Protein AF-A0A6A1V479-F1 (afdb_monomer_lite)

Structure (mmCIF, N/CA/C/O backbone):
data_AF-A0A6A1V479-F1
#
_entry.id   AF-A0A6A1V479-F1
#
loop_
_atom_site.group_PDB
_atom_site.id
_atom_site.type_symbol
_atom_site.label_atom_id
_atom_site.label_alt_id
_atom_site.label_comp_id
_atom_site.label_asym_id
_atom_site.label_entity_id
_atom_site.label_seq_id
_atom_site.pdbx_PDB_ins_code
_atom_site.Cartn_x
_atom_site.Cartn_y
_atom_site.Cartn_z
_atom_site.occupancy
_atom_site.B_iso_or_equiv
_atom_site.auth_seq_id
_atom_site.auth_comp_id
_atom_site.auth_asym_id
_atom_site.auth_atom_id
_atom_site.pdbx_PDB_model_num
ATOM 1 N N . MET A 1 1 ? -12.074 7.831 13.195 1.00 30.98 1 MET A N 1
ATOM 2 C CA . MET A 1 1 ? -11.587 6.905 12.152 1.00 30.98 1 MET A CA 1
ATOM 3 C C . MET A 1 1 ? -10.083 7.062 12.069 1.00 30.98 1 MET A C 1
ATOM 5 O O . MET A 1 1 ? -9.610 8.115 11.659 1.00 30.98 1 MET A O 1
ATOM 9 N N . SER A 1 2 ? -9.343 6.081 12.573 1.00 28.22 2 SER A N 1
ATOM 10 C CA . SER A 1 2 ? -7.882 6.098 12.593 1.00 28.22 2 SER A CA 1
ATOM 11 C C . SER A 1 2 ? -7.382 5.924 11.162 1.00 28.22 2 SER A C 1
ATOM 13 O O . SER A 1 2 ? -7.663 4.905 10.538 1.00 28.22 2 SER A O 1
ATOM 15 N N . ARG A 1 3 ? -6.692 6.930 10.610 1.00 29.61 3 ARG A N 1
ATOM 16 C CA . ARG A 1 3 ? -5.906 6.735 9.387 1.00 29.61 3 ARG A CA 1
ATOM 17 C C . ARG A 1 3 ? -4.896 5.635 9.698 1.00 29.61 3 ARG A C 1
ATOM 19 O O . ARG A 1 3 ? -4.078 5.823 10.594 1.00 29.61 3 ARG A O 1
ATOM 26 N N . SER A 1 4 ? -4.963 4.514 8.988 1.00 32.19 4 SER A N 1
ATOM 27 C CA . SER A 1 4 ? -3.891 3.526 8.947 1.00 32.19 4 SER A CA 1
ATOM 28 C C . SER A 1 4 ? -2.676 4.210 8.326 1.00 32.19 4 SER A C 1
ATOM 30 O O . SER A 1 4 ? -2.519 4.273 7.108 1.00 32.19 4 SER A O 1
ATOM 32 N N . VAL A 1 5 ? -1.865 4.841 9.172 1.00 41.62 5 VAL A N 1
ATOM 33 C CA . VAL A 1 5 ? -0.514 5.237 8.800 1.00 41.62 5 VAL A CA 1
ATOM 34 C C . VAL A 1 5 ? 0.208 3.917 8.595 1.00 41.62 5 VAL A C 1
ATOM 36 O O . VAL A 1 5 ? 0.408 3.180 9.554 1.00 41.62 5 VAL A O 1
ATOM 39 N N . VAL A 1 6 ? 0.508 3.577 7.342 1.00 48.06 6 VAL A N 1
ATOM 40 C CA . VAL A 1 6 ? 1.415 2.466 7.055 1.00 48.06 6 VAL A CA 1
ATOM 41 C C . VAL A 1 6 ? 2.745 2.888 7.649 1.00 48.06 6 VAL A C 1
ATOM 43 O O . VAL A 1 6 ? 3.285 3.918 7.260 1.00 48.06 6 VAL A O 1
ATOM 46 N N . VAL A 1 7 ? 3.207 2.175 8.662 1.00 54.78 7 VAL A N 1
ATOM 47 C CA . VAL A 1 7 ? 4.504 2.407 9.280 1.00 54.78 7 VAL A CA 1
ATOM 48 C C . VAL A 1 7 ? 5.405 1.297 8.764 1.00 54.78 7 VAL A C 1
ATOM 50 O O . VAL A 1 7 ? 5.051 0.129 8.869 1.00 54.78 7 VAL A O 1
ATOM 53 N N . GLU A 1 8 ? 6.504 1.668 8.120 1.00 59.41 8 GLU A N 1
ATOM 54 C CA . GLU A 1 8 ? 7.479 0.721 7.589 1.00 59.41 8 GLU A CA 1
ATOM 55 C C . GLU A 1 8 ? 8.205 0.066 8.766 1.00 59.41 8 GLU A C 1
ATOM 57 O O . GLU A 1 8 ? 8.813 0.766 9.574 1.00 59.41 8 GLU A O 1
ATOM 62 N N . GLN A 1 9 ? 8.151 -1.256 8.903 1.00 64.81 9 GLN A N 1
ATOM 63 C CA . GLN A 1 9 ? 9.042 -1.934 9.840 1.00 64.81 9 GLN A CA 1
ATOM 64 C C . GLN A 1 9 ? 10.418 -2.050 9.194 1.00 64.81 9 GLN A C 1
ATOM 66 O O . GLN A 1 9 ? 10.550 -2.345 8.002 1.00 64.81 9 GLN A O 1
ATOM 71 N N . HIS A 1 10 ? 11.461 -1.778 9.973 1.00 64.75 10 HIS A N 1
ATOM 72 C CA . HIS A 1 10 ? 12.820 -2.004 9.512 1.00 64.75 10 HIS A CA 1
ATOM 73 C C . HIS A 1 10 ? 13.135 -3.502 9.573 1.00 64.75 10 HIS A C 1
ATOM 75 O O . HIS A 1 10 ? 13.695 -3.969 10.558 1.00 64.75 10 HIS A O 1
ATOM 81 N N . ILE A 1 11 ? 12.800 -4.224 8.505 1.00 69.44 11 ILE A N 1
ATOM 82 C CA . ILE A 1 11 ? 13.017 -5.669 8.414 1.00 69.44 11 ILE A CA 1
ATOM 83 C C . ILE A 1 11 ? 14.496 -5.954 8.110 1.00 69.44 11 ILE A C 1
ATOM 85 O O . ILE A 1 11 ? 15.046 -5.477 7.114 1.00 69.44 11 ILE A O 1
ATOM 89 N N . GLN A 1 12 ? 15.155 -6.711 8.977 1.00 71.00 12 GLN A N 1
ATOM 90 C CA . GLN A 1 12 ? 16.526 -7.201 8.860 1.00 71.00 12 GLN A CA 1
ATOM 91 C C . GLN A 1 12 ? 16.540 -8.706 8.620 1.00 71.00 12 GLN A C 1
ATOM 93 O O . GLN A 1 12 ? 15.578 -9.413 8.905 1.00 71.00 12 GLN A O 1
ATOM 98 N N . LEU A 1 13 ?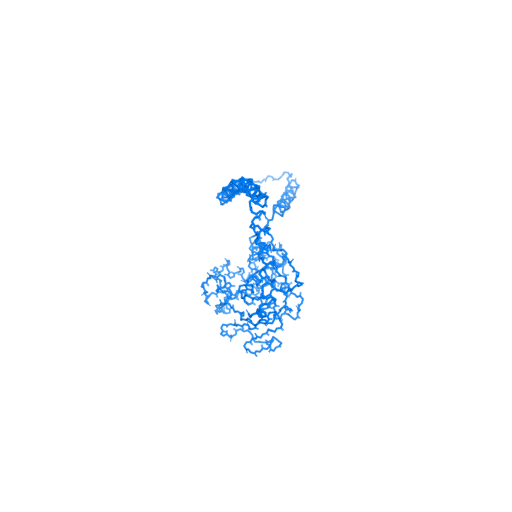 17.684 -9.216 8.162 1.00 68.00 13 LEU A N 1
ATOM 99 C CA . LEU A 1 13 ? 17.903 -10.659 8.080 1.00 68.00 13 LEU A CA 1
ATOM 100 C C . LEU A 1 13 ? 17.708 -11.351 9.442 1.00 68.00 13 LEU A C 1
ATOM 102 O O . LEU A 1 13 ? 17.229 -12.472 9.485 1.00 68.00 13 LEU A O 1
ATOM 106 N N . ALA A 1 14 ? 18.037 -10.677 10.550 1.00 66.50 14 ALA A N 1
ATOM 107 C CA . ALA A 1 14 ? 17.865 -11.213 11.901 1.00 66.50 14 ALA A CA 1
ATOM 108 C C . ALA A 1 14 ? 16.395 -11.423 12.319 1.00 66.50 14 ALA A C 1
ATOM 110 O O . ALA A 1 14 ? 16.141 -12.250 13.191 1.00 66.50 14 ALA A O 1
ATOM 111 N N . ASP A 1 15 ? 15.441 -10.722 11.695 1.00 70.62 15 ASP A N 1
ATOM 112 C CA . ASP A 1 15 ? 14.004 -10.932 11.947 1.00 70.62 15 ASP A CA 1
ATOM 113 C C . ASP A 1 15 ? 13.524 -12.277 11.370 1.00 70.62 15 ASP A C 1
ATOM 115 O O . ASP A 1 15 ? 12.475 -12.807 11.745 1.00 70.62 15 ASP A O 1
ATOM 119 N N . PHE A 1 16 ? 14.335 -12.857 10.484 1.00 70.00 16 PHE A N 1
ATOM 120 C CA . PHE A 1 16 ? 14.162 -14.170 9.902 1.00 70.00 16 PHE A CA 1
ATOM 121 C C . PHE A 1 16 ? 15.052 -15.188 10.630 1.00 70.00 16 PHE A C 1
ATOM 123 O O . PHE A 1 16 ? 16.206 -15.417 10.270 1.00 70.00 16 PHE A O 1
ATOM 130 N N . TYR A 1 17 ? 14.504 -15.796 11.685 1.00 64.25 17 TYR A N 1
ATOM 131 C CA . TYR A 1 17 ? 15.221 -16.693 12.599 1.00 64.25 17 TYR A CA 1
ATOM 132 C C . TYR A 1 17 ? 15.773 -17.952 11.918 1.00 64.25 17 TYR A C 1
ATOM 134 O O . TYR A 1 17 ? 16.908 -18.348 12.177 1.00 64.25 17 TYR A O 1
ATOM 142 N N . GLU A 1 18 ? 14.974 -18.585 11.055 1.00 67.12 18 GLU A N 1
ATOM 143 C CA . GLU A 1 18 ? 15.376 -19.762 10.283 1.00 67.12 18 GLU A CA 1
ATOM 144 C C . GLU A 1 18 ? 14.952 -19.588 8.830 1.00 67.12 18 GLU A C 1
ATOM 146 O O . GLU A 1 18 ? 13.769 -19.455 8.523 1.00 67.12 18 GLU A O 1
ATOM 151 N N . LEU A 1 19 ? 15.943 -19.587 7.948 1.00 69.69 19 LEU A N 1
ATOM 152 C CA . LEU A 1 19 ? 15.799 -19.414 6.512 1.00 69.69 19 LEU A CA 1
ATOM 153 C C . LEU A 1 19 ? 16.268 -20.701 5.832 1.00 69.69 19 LEU A C 1
ATOM 155 O O . LEU A 1 19 ? 17.465 -21.019 5.836 1.00 69.69 19 LEU A O 1
ATOM 159 N N . ARG A 1 20 ? 15.308 -21.452 5.290 1.00 67.12 20 ARG A N 1
ATOM 160 C CA . ARG A 1 20 ? 15.504 -22.742 4.628 1.00 67.12 20 ARG A CA 1
ATOM 161 C C . ARG A 1 20 ? 15.089 -22.657 3.165 1.00 67.12 20 ARG A C 1
ATOM 163 O O . ARG A 1 20 ? 14.178 -21.925 2.792 1.00 67.12 20 ARG A O 1
ATOM 170 N N . PHE A 1 21 ? 15.774 -23.411 2.328 1.00 61.47 21 PHE A N 1
ATOM 171 C CA . PHE A 1 21 ? 15.549 -23.476 0.895 1.00 61.47 21 PHE A CA 1
ATOM 172 C C . PHE A 1 21 ? 15.605 -24.937 0.484 1.00 61.47 21 PHE A C 1
ATOM 174 O O . PHE A 1 21 ? 16.642 -25.569 0.684 1.00 61.47 21 PHE A O 1
ATOM 181 N N . GLU A 1 22 ? 14.508 -25.472 -0.055 1.00 63.81 22 GLU A N 1
ATOM 182 C CA . GLU A 1 22 ? 14.424 -26.893 -0.432 1.00 63.81 22 GLU A CA 1
ATOM 183 C C . GLU A 1 22 ? 14.976 -27.813 0.675 1.00 63.81 22 GLU A C 1
ATOM 185 O O . GLU A 1 22 ? 15.866 -28.633 0.442 1.00 63.81 22 GLU A O 1
ATOM 190 N N . ASP A 1 23 ? 14.532 -27.579 1.915 1.00 60.88 23 ASP A N 1
ATOM 191 C CA . ASP A 1 23 ? 14.958 -28.297 3.125 1.00 60.88 23 ASP A CA 1
ATOM 192 C C . ASP A 1 23 ? 16.445 -28.148 3.530 1.00 60.88 23 ASP A C 1
ATOM 194 O O . ASP A 1 23 ? 16.918 -28.847 4.429 1.00 60.88 23 ASP A O 1
ATOM 198 N N . ARG A 1 24 ? 17.190 -27.210 2.928 1.00 57.56 24 ARG A N 1
ATOM 199 C CA . ARG A 1 24 ? 18.599 -26.888 3.240 1.00 57.56 24 ARG A CA 1
ATOM 200 C C . ARG A 1 24 ? 18.742 -25.504 3.867 1.00 57.56 24 ARG A C 1
ATOM 202 O O . ARG A 1 24 ? 17.969 -24.597 3.574 1.00 57.56 24 ARG A O 1
ATOM 209 N N . THR A 1 25 ? 19.729 -25.310 4.736 1.00 56.19 25 THR A N 1
ATOM 210 C CA . THR A 1 25 ? 19.929 -24.020 5.425 1.00 56.19 25 THR A CA 1
ATOM 211 C C . THR A 1 25 ? 20.740 -23.034 4.571 1.00 56.19 25 THR A C 1
ATOM 213 O O . THR A 1 25 ? 21.608 -23.440 3.801 1.00 56.19 25 THR A O 1
ATOM 216 N N . LEU A 1 26 ? 20.499 -21.719 4.717 1.00 53.66 26 LEU A N 1
ATOM 217 C CA . LEU A 1 26 ? 21.226 -20.641 4.007 1.00 53.66 26 LEU A CA 1
ATOM 218 C C . LEU A 1 26 ? 22.765 -20.809 3.906 1.00 53.66 26 LEU A C 1
ATOM 220 O O . LEU A 1 26 ? 23.313 -20.513 2.841 1.00 53.66 26 LEU A O 1
ATOM 224 N N . PRO A 1 27 ? 23.489 -21.276 4.948 1.00 53.91 27 PRO A N 1
ATOM 225 C CA . PRO A 1 27 ? 24.938 -21.481 4.874 1.00 53.91 27 PRO A CA 1
ATOM 226 C C . PRO A 1 27 ? 25.380 -22.568 3.880 1.00 53.91 27 PRO A C 1
ATOM 228 O O . PRO A 1 27 ? 26.541 -22.586 3.480 1.00 53.91 27 PRO A O 1
ATOM 231 N N . GLU A 1 28 ? 24.486 -23.478 3.484 1.00 50.12 28 GLU A N 1
ATOM 232 C CA . GLU A 1 28 ? 24.810 -24.681 2.702 1.00 50.12 28 GLU A CA 1
ATOM 233 C C . GLU A 1 28 ? 24.731 -24.461 1.177 1.00 50.12 28 GLU A C 1
ATOM 235 O O . GLU A 1 28 ? 25.086 -25.353 0.409 1.00 50.12 28 GLU A O 1
ATOM 240 N N . ILE A 1 29 ? 24.293 -23.281 0.713 1.00 54.12 29 ILE A N 1
ATOM 241 C CA . ILE A 1 29 ? 23.840 -23.046 -0.680 1.00 54.12 29 ILE A CA 1
ATOM 242 C C . ILE A 1 29 ? 24.816 -22.169 -1.494 1.00 54.12 29 ILE A C 1
ATOM 244 O O . ILE A 1 29 ? 24.534 -21.774 -2.622 1.00 54.12 29 ILE A O 1
ATOM 248 N N . GLY A 1 30 ? 26.007 -21.885 -0.963 1.00 48.25 30 GLY A N 1
ATOM 249 C CA . GLY A 1 30 ? 26.943 -20.882 -1.491 1.00 48.25 30 GLY A CA 1
ATOM 250 C C . GLY A 1 30 ? 27.416 -20.988 -2.956 1.00 48.25 30 GLY A C 1
ATOM 251 O O . GLY A 1 30 ? 28.128 -20.084 -3.381 1.00 48.25 30 GLY A O 1
ATOM 252 N N . GLU A 1 31 ? 27.049 -22.003 -3.751 1.00 43.91 31 GLU A N 1
ATOM 253 C CA . GLU A 1 31 ? 27.542 -22.144 -5.137 1.00 43.91 31 GLU A CA 1
ATOM 254 C C . GLU A 1 31 ? 26.545 -22.621 -6.209 1.00 43.91 31 GLU A C 1
ATOM 256 O O . GLU A 1 31 ? 26.954 -22.809 -7.355 1.00 43.91 31 GLU A O 1
ATOM 261 N N . GLN A 1 32 ? 25.244 -22.771 -5.939 1.00 47.97 32 GLN A N 1
ATOM 262 C CA . GLN A 1 32 ? 24.358 -23.361 -6.955 1.00 47.97 32 GLN A CA 1
ATOM 263 C C . GLN A 1 32 ? 22.990 -22.693 -7.024 1.00 47.97 32 GLN A C 1
ATOM 265 O O . GLN A 1 32 ? 22.018 -23.152 -6.442 1.00 47.97 32 GLN A O 1
ATOM 270 N N . ALA A 1 33 ? 22.904 -21.595 -7.770 1.00 47.00 33 ALA A N 1
ATOM 271 C CA . ALA A 1 33 ? 21.635 -20.934 -8.036 1.00 47.00 33 ALA A CA 1
ATOM 272 C C . ALA A 1 33 ? 21.594 -20.501 -9.495 1.00 47.00 33 ALA A C 1
ATOM 274 O O . ALA A 1 33 ? 22.208 -19.476 -9.778 1.00 47.00 33 ALA A O 1
ATOM 275 N N . ARG A 1 34 ? 20.916 -21.278 -10.368 1.00 47.81 34 ARG A N 1
ATOM 276 C CA . ARG A 1 34 ? 20.172 -20.844 -11.587 1.00 47.81 34 ARG A CA 1
ATOM 277 C C . ARG A 1 34 ? 19.243 -21.905 -12.214 1.00 47.81 34 ARG A C 1
ATOM 279 O O . ARG A 1 34 ? 18.503 -21.517 -13.105 1.00 47.81 34 ARG A O 1
ATOM 286 N N . ASP A 1 35 ? 19.215 -23.158 -11.751 1.00 44.41 35 ASP A N 1
ATOM 287 C CA . ASP A 1 35 ? 18.430 -24.227 -12.409 1.00 44.41 35 ASP A CA 1
ATOM 288 C C . ASP A 1 35 ? 17.483 -24.969 -11.452 1.00 44.41 35 ASP A C 1
ATOM 290 O O . ASP A 1 35 ? 17.618 -26.177 -11.264 1.00 44.41 35 ASP A O 1
ATOM 294 N N . LEU A 1 36 ? 16.536 -24.274 -10.820 1.00 46.19 36 LEU A N 1
ATOM 295 C CA . LEU A 1 36 ? 15.511 -24.943 -10.010 1.00 46.19 36 LEU A CA 1
ATOM 296 C C . LEU A 1 36 ? 14.108 -24.488 -10.422 1.00 46.19 36 LEU A C 1
ATOM 298 O O . LEU A 1 36 ? 13.889 -23.307 -10.707 1.00 46.19 36 LEU A O 1
ATOM 302 N N . GLU A 1 37 ? 13.198 -25.469 -10.489 1.00 55.06 37 GLU A N 1
ATOM 303 C CA . GLU A 1 37 ? 11.742 -25.281 -10.506 1.00 55.06 37 GLU A CA 1
ATOM 304 C C . GLU A 1 37 ? 11.339 -24.283 -9.408 1.00 55.06 37 GLU A C 1
ATOM 306 O O . GLU A 1 37 ? 12.056 -24.134 -8.421 1.00 55.06 37 GLU A O 1
ATOM 311 N N . GLU A 1 38 ? 10.246 -23.548 -9.635 1.00 60.97 38 GLU A N 1
ATOM 312 C CA . GLU A 1 38 ? 9.903 -22.286 -8.961 1.00 60.97 38 GLU A CA 1
ATOM 313 C C . GLU A 1 38 ? 10.449 -22.146 -7.527 1.00 60.97 38 GLU A C 1
ATOM 315 O O . GLU A 1 38 ? 9.967 -22.805 -6.601 1.00 60.97 38 GLU A O 1
ATOM 320 N N . PRO A 1 39 ? 11.470 -21.290 -7.322 1.00 72.69 39 PRO A N 1
ATOM 321 C CA . PRO A 1 39 ? 12.189 -21.258 -6.064 1.00 72.69 39 PRO A CA 1
ATOM 322 C C . PRO A 1 39 ? 11.285 -20.715 -4.958 1.00 72.69 39 PRO A C 1
ATOM 324 O O . PRO A 1 39 ? 10.696 -19.640 -5.083 1.00 72.69 39 PRO A O 1
ATOM 327 N N . SER A 1 40 ? 11.224 -21.449 -3.851 1.00 78.75 40 SER A N 1
ATOM 328 C CA . SER A 1 40 ? 10.541 -21.037 -2.630 1.00 78.75 40 SER A CA 1
ATOM 329 C C . SER A 1 40 ? 11.505 -21.080 -1.452 1.00 78.75 40 SER A C 1
ATOM 331 O O . SER A 1 40 ? 12.482 -21.834 -1.437 1.00 78.75 40 SER A O 1
ATOM 333 N N . MET A 1 41 ? 11.239 -20.237 -0.466 1.00 81.81 41 MET A N 1
ATOM 334 C CA . MET A 1 41 ? 12.003 -20.158 0.761 1.00 81.81 41 MET A CA 1
ATOM 335 C C . MET A 1 41 ? 11.061 -20.409 1.930 1.00 81.81 41 MET A C 1
ATOM 337 O O . MET A 1 41 ? 10.029 -19.752 2.045 1.00 81.81 41 MET A O 1
ATOM 341 N N . GLU A 1 42 ? 11.408 -21.348 2.801 1.00 82.06 42 GLU A N 1
ATOM 342 C CA . GLU A 1 42 ? 10.735 -21.497 4.084 1.00 82.06 42 GLU A CA 1
ATOM 343 C C . GLU A 1 42 ? 11.428 -20.589 5.094 1.00 82.06 42 GLU A C 1
ATOM 345 O O . GLU A 1 42 ? 12.655 -20.551 5.221 1.00 82.06 42 GLU A O 1
ATOM 350 N N . VAL A 1 43 ? 10.620 -19.801 5.781 1.00 79.44 43 VAL A N 1
ATOM 351 C CA . VAL A 1 43 ? 11.088 -18.645 6.512 1.00 79.44 43 VAL A CA 1
ATOM 352 C C . VAL A 1 43 ? 10.389 -18.595 7.861 1.00 79.44 43 VAL A C 1
ATOM 354 O O . VAL A 1 43 ? 9.167 -18.624 7.929 1.00 79.44 43 VAL A O 1
ATOM 357 N N . THR A 1 44 ? 11.147 -18.504 8.950 1.00 78.81 44 THR A N 1
ATOM 358 C CA . THR A 1 44 ? 10.577 -18.353 10.295 1.00 78.81 44 THR A CA 1
ATOM 359 C C . THR A 1 44 ? 10.666 -16.904 10.746 1.00 78.81 44 THR A C 1
ATOM 361 O O . THR A 1 44 ? 11.760 -16.394 10.980 1.00 78.81 44 THR A O 1
ATOM 364 N N . VAL A 1 45 ? 9.512 -16.261 10.917 1.00 77.25 45 VAL A N 1
ATOM 365 C CA . VAL A 1 45 ? 9.385 -14.896 11.446 1.00 77.25 45 VAL A CA 1
ATOM 366 C C . VAL A 1 45 ? 8.620 -14.960 12.756 1.00 77.25 45 VAL A C 1
ATOM 368 O O . VAL A 1 45 ? 7.505 -15.471 12.789 1.00 77.25 45 VAL A O 1
ATOM 371 N N . TRP A 1 46 ? 9.210 -14.477 13.852 1.00 73.31 46 TRP A N 1
ATOM 372 C CA . TRP A 1 46 ? 8.561 -14.453 15.175 1.00 73.31 46 TRP A CA 1
ATOM 373 C C . TRP A 1 46 ? 7.931 -15.800 15.601 1.00 73.31 46 TRP A C 1
ATOM 375 O O . TRP A 1 46 ? 6.841 -15.840 16.169 1.00 73.31 46 TRP A O 1
ATOM 385 N N . ASN A 1 47 ? 8.633 -16.912 15.346 1.00 74.06 47 ASN A N 1
ATOM 386 C CA . ASN A 1 47 ? 8.181 -18.297 15.584 1.00 74.06 47 ASN A CA 1
ATOM 387 C C . ASN A 1 47 ? 6.996 -18.771 14.721 1.00 74.06 47 ASN A C 1
ATOM 389 O O . ASN A 1 47 ? 6.406 -19.812 15.011 1.00 74.06 47 ASN A O 1
ATOM 393 N N . VAL A 1 48 ? 6.656 -18.043 13.658 1.00 80.06 48 VAL A N 1
ATOM 394 C CA . VAL A 1 48 ? 5.698 -18.466 12.635 1.00 80.06 48 VAL A CA 1
ATOM 395 C C . VAL A 1 48 ? 6.476 -18.862 11.384 1.00 80.06 48 VAL A C 1
ATOM 397 O O . VAL A 1 48 ? 7.234 -18.057 10.845 1.00 80.06 48 VAL A O 1
ATOM 400 N N . GLN A 1 49 ? 6.302 -20.103 10.931 1.00 83.25 49 GLN A N 1
ATOM 401 C CA . GLN A 1 49 ? 6.822 -20.551 9.640 1.00 83.25 49 GLN A CA 1
ATOM 402 C C . GLN A 1 49 ? 5.908 -20.065 8.521 1.00 83.25 49 GLN A C 1
ATOM 404 O O . GLN A 1 49 ? 4.695 -20.271 8.562 1.00 83.25 49 GLN A O 1
ATOM 409 N N . ILE A 1 50 ? 6.505 -19.430 7.521 1.00 86.44 50 ILE A N 1
ATOM 410 C CA . ILE A 1 50 ? 5.843 -18.977 6.305 1.00 86.44 50 ILE A CA 1
ATOM 411 C C . ILE A 1 50 ? 6.618 -19.470 5.088 1.00 86.44 50 ILE A C 1
ATOM 413 O O . ILE A 1 50 ? 7.835 -19.658 5.136 1.00 86.44 50 ILE A O 1
ATOM 417 N N . ILE A 1 51 ? 5.907 -19.628 3.978 1.00 87.44 51 ILE A N 1
ATOM 418 C CA . ILE A 1 51 ? 6.518 -19.863 2.675 1.00 87.44 51 ILE A CA 1
ATOM 419 C C . ILE A 1 51 ? 6.602 -18.515 1.970 1.00 87.44 51 ILE A C 1
ATOM 421 O O . ILE A 1 51 ? 5.599 -17.835 1.764 1.00 87.44 51 ILE A O 1
ATOM 425 N N . PHE A 1 52 ? 7.816 -18.121 1.615 1.00 87.25 52 PHE A N 1
ATOM 426 C CA . PHE A 1 52 ? 8.081 -16.967 0.779 1.00 87.25 52 PHE A CA 1
ATOM 427 C C . PHE A 1 52 ? 8.405 -17.461 -0.628 1.00 87.25 52 PHE A C 1
ATOM 429 O O . PHE A 1 52 ? 9.447 -18.070 -0.859 1.00 87.25 52 PHE A O 1
ATOM 436 N N . SER A 1 53 ? 7.502 -17.221 -1.573 1.00 88.81 53 SER A N 1
ATOM 437 C CA . SER A 1 53 ? 7.657 -17.608 -2.975 1.00 88.81 53 SER A CA 1
ATOM 438 C C . SER A 1 53 ? 7.138 -16.495 -3.888 1.00 88.81 53 SER A C 1
ATOM 440 O O . SER A 1 53 ? 6.362 -15.637 -3.444 1.00 88.81 53 SER A O 1
ATOM 442 N N . PRO A 1 54 ? 7.543 -16.472 -5.168 1.00 90.00 54 PRO A N 1
ATOM 443 C CA . PRO A 1 54 ? 6.978 -15.513 -6.103 1.00 90.00 54 PRO A CA 1
ATOM 444 C C . PRO A 1 54 ? 5.465 -15.714 -6.331 1.00 90.00 54 PRO A C 1
ATOM 446 O O . PRO A 1 54 ? 4.765 -14.726 -6.540 1.00 90.00 54 PRO A O 1
ATOM 449 N N . ASP A 1 55 ? 4.914 -16.922 -6.187 1.00 90.06 55 ASP A N 1
ATOM 450 C CA . ASP A 1 55 ? 3.456 -17.129 -6.253 1.00 90.06 55 ASP A CA 1
ATOM 451 C C . ASP A 1 55 ? 2.707 -16.479 -5.096 1.00 90.06 55 ASP A C 1
ATOM 453 O O . ASP A 1 55 ? 1.751 -15.738 -5.323 1.00 90.06 55 ASP A O 1
ATOM 457 N N . GLU A 1 56 ? 3.172 -16.684 -3.863 1.00 90.00 56 GLU A N 1
ATOM 458 C CA . GLU A 1 56 ? 2.570 -16.066 -2.677 1.00 90.00 56 GLU A CA 1
ATOM 459 C C . GLU A 1 56 ? 2.646 -14.534 -2.756 1.00 90.00 56 GLU A C 1
ATOM 461 O O . GLU A 1 56 ? 1.693 -13.826 -2.420 1.00 90.00 56 GLU A O 1
ATOM 466 N N . LEU A 1 57 ? 3.750 -13.999 -3.289 1.00 89.88 57 LEU A N 1
ATOM 467 C CA . LEU A 1 57 ? 3.891 -12.567 -3.554 1.00 89.88 57 LEU A CA 1
ATOM 468 C C . LEU A 1 57 ? 2.897 -12.057 -4.602 1.00 89.88 57 LEU A C 1
ATOM 470 O O . LEU A 1 57 ? 2.333 -10.977 -4.427 1.00 89.88 57 LEU A O 1
ATOM 474 N N . ALA A 1 58 ? 2.685 -12.785 -5.698 1.00 90.44 58 ALA A N 1
ATOM 475 C CA . ALA A 1 58 ? 1.744 -12.368 -6.733 1.00 90.44 58 ALA A CA 1
ATOM 476 C C . ALA A 1 58 ? 0.287 -12.468 -6.274 1.00 90.44 58 ALA A C 1
ATOM 478 O O . ALA A 1 58 ? -0.496 -11.554 -6.542 1.00 90.44 58 ALA A O 1
ATOM 479 N N . LEU A 1 59 ? -0.049 -13.512 -5.510 1.00 91.00 59 LEU A N 1
ATOM 480 C CA . LEU A 1 59 ? -1.341 -13.650 -4.839 1.00 91.00 59 LEU A CA 1
ATOM 481 C C . LEU A 1 59 ? -1.599 -12.468 -3.902 1.00 91.00 59 LEU A C 1
ATOM 483 O O . LEU A 1 59 ? -2.659 -11.847 -3.971 1.00 91.00 59 LEU A O 1
ATOM 487 N N . PHE A 1 60 ? -0.611 -12.102 -3.083 1.00 90.31 60 PHE A N 1
ATOM 488 C CA . PHE A 1 60 ? -0.686 -10.933 -2.210 1.00 90.31 60 PHE A CA 1
ATOM 489 C C . PHE A 1 60 ? -0.844 -9.615 -2.989 1.00 90.31 60 PHE A C 1
ATOM 491 O O . PHE A 1 60 ? -1.633 -8.754 -2.598 1.00 90.31 60 PHE A O 1
ATOM 498 N N . LEU A 1 61 ? -0.121 -9.453 -4.101 1.00 86.94 61 LEU A N 1
ATOM 499 C CA . LEU A 1 61 ? -0.189 -8.271 -4.968 1.00 86.94 61 LEU A CA 1
ATOM 500 C C . LEU A 1 61 ? -1.456 -8.229 -5.845 1.00 86.94 61 LEU A C 1
ATOM 502 O O . LEU A 1 61 ? -1.768 -7.178 -6.407 1.00 86.94 61 LEU A O 1
ATOM 506 N N . GLY A 1 62 ? -2.190 -9.339 -5.953 1.00 89.50 62 GLY A N 1
ATOM 507 C CA . GLY A 1 62 ? -3.469 -9.432 -6.653 1.00 89.50 62 GLY A CA 1
ATOM 508 C C . GLY A 1 62 ? -3.363 -9.483 -8.178 1.00 89.50 62 GLY A C 1
ATOM 509 O O . GLY A 1 62 ? -4.223 -8.915 -8.853 1.00 89.50 62 GLY A O 1
ATOM 510 N N . TYR A 1 63 ? -2.330 -10.126 -8.735 1.00 89.31 63 TYR A N 1
ATOM 511 C CA . TYR A 1 63 ? -2.190 -10.294 -10.187 1.00 89.31 63 TYR A CA 1
ATOM 512 C C . TYR A 1 63 ? -1.742 -11.706 -10.586 1.00 89.31 63 TYR A C 1
ATOM 514 O O . TYR A 1 63 ? -1.137 -12.430 -9.800 1.00 89.31 63 TYR A O 1
ATOM 522 N N . GLU A 1 64 ? -2.051 -12.088 -11.827 1.00 86.94 64 GLU A N 1
ATOM 523 C CA . GLU A 1 64 ? -1.630 -13.360 -12.420 1.00 86.94 64 GLU A CA 1
ATOM 524 C C . GLU A 1 64 ? -0.214 -13.232 -12.995 1.00 86.94 64 GLU A C 1
ATOM 526 O O . GLU A 1 64 ? 0.084 -12.286 -13.733 1.00 86.94 64 GLU A O 1
ATOM 531 N N . ARG A 1 65 ? 0.668 -14.169 -12.636 1.00 87.88 65 ARG A N 1
ATOM 532 C CA . ARG A 1 65 ? 2.070 -14.143 -13.060 1.00 87.88 65 ARG A CA 1
ATOM 533 C C . ARG A 1 65 ? 2.220 -14.597 -14.502 1.00 87.88 65 ARG A C 1
ATOM 535 O O . ARG A 1 65 ? 1.673 -15.616 -14.910 1.00 87.88 65 ARG A O 1
ATOM 542 N N . ASP A 1 66 ? 3.071 -13.888 -15.233 1.00 85.12 66 ASP A N 1
ATOM 543 C CA . ASP A 1 66 ? 3.628 -14.374 -16.488 1.00 85.12 66 ASP A CA 1
ATOM 544 C C . ASP A 1 66 ? 5.013 -14.970 -16.219 1.00 85.12 66 ASP A C 1
ATOM 546 O O . ASP A 1 66 ? 6.026 -14.270 -16.211 1.00 85.12 66 ASP A O 1
ATOM 550 N N . VAL A 1 67 ? 5.068 -16.284 -15.998 1.00 81.81 67 VAL A N 1
ATOM 551 C CA . VAL A 1 67 ? 6.329 -17.004 -15.749 1.00 81.81 67 VAL A CA 1
ATOM 552 C C . VAL A 1 67 ? 7.274 -16.996 -16.956 1.00 81.81 67 VAL A C 1
ATOM 554 O O . VAL A 1 67 ? 8.444 -17.342 -16.817 1.00 81.81 67 VAL A O 1
ATOM 557 N N . THR A 1 68 ? 6.805 -16.575 -18.136 1.00 81.50 68 THR A N 1
ATOM 558 C CA . THR A 1 68 ? 7.638 -16.424 -19.339 1.00 81.50 68 THR A CA 1
ATOM 559 C C . THR A 1 68 ? 8.298 -15.048 -19.441 1.00 81.50 68 THR A C 1
ATOM 561 O O . THR A 1 68 ? 9.113 -14.821 -20.337 1.00 81.50 68 THR A O 1
ATOM 564 N N . 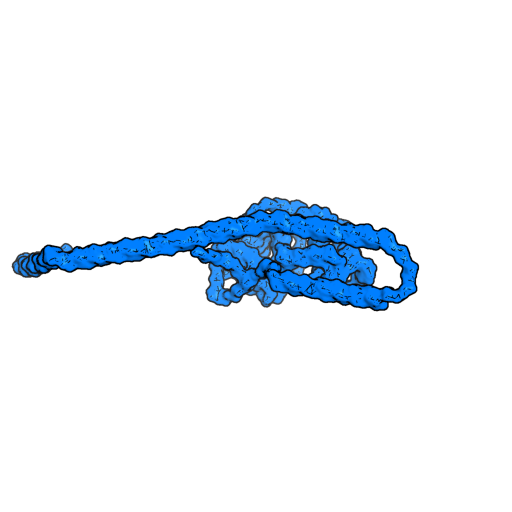ALA A 1 69 ? 7.988 -14.138 -18.515 1.00 82.50 69 ALA A N 1
ATOM 565 C CA . ALA A 1 69 ? 8.546 -12.797 -18.452 1.00 82.50 69 ALA A CA 1
ATOM 566 C C . ALA A 1 69 ? 9.922 -12.756 -17.757 1.00 82.50 69 ALA A C 1
ATOM 568 O O . ALA A 1 69 ? 10.357 -13.687 -17.072 1.00 82.50 69 ALA A O 1
ATOM 569 N N . PHE A 1 70 ? 10.636 -11.639 -17.914 1.00 78.75 70 PHE A N 1
ATOM 570 C CA . PHE A 1 70 ? 11.861 -11.377 -17.156 1.00 78.75 70 PHE A CA 1
ATOM 571 C C . PHE A 1 70 ? 11.531 -11.306 -15.650 1.00 78.75 70 PHE A C 1
ATOM 573 O O . PHE A 1 70 ? 10.561 -10.636 -15.302 1.00 78.75 70 PHE A O 1
ATOM 580 N N . PRO A 1 71 ? 12.304 -11.922 -14.733 1.00 77.00 71 PRO A N 1
ATOM 581 C CA . PRO A 1 71 ? 13.644 -12.492 -14.912 1.00 77.00 71 PRO A CA 1
ATOM 582 C C . PRO A 1 71 ? 13.698 -13.999 -15.226 1.00 77.00 71 PRO A C 1
ATOM 584 O O . PRO A 1 71 ? 14.796 -14.542 -15.320 1.00 77.00 71 PRO A O 1
ATOM 587 N N . ASN A 1 72 ? 12.560 -14.681 -15.375 1.00 75.00 72 ASN A N 1
ATOM 588 C CA . ASN A 1 72 ? 12.504 -16.146 -15.493 1.00 75.00 72 ASN A CA 1
ATOM 589 C C . ASN A 1 72 ? 12.784 -16.656 -16.917 1.00 75.00 72 ASN A C 1
ATOM 591 O O . ASN A 1 72 ? 13.113 -17.824 -17.110 1.00 75.00 72 ASN A O 1
ATOM 595 N N . MET A 1 73 ? 12.650 -15.792 -17.925 1.00 70.00 73 MET A N 1
ATOM 596 C CA . MET A 1 73 ? 12.861 -16.181 -19.317 1.00 70.00 73 MET A CA 1
ATOM 597 C C . MET A 1 73 ? 14.296 -16.695 -19.571 1.00 70.00 73 MET A C 1
ATOM 599 O O . MET A 1 73 ? 15.265 -16.026 -19.190 1.00 70.00 73 MET A O 1
ATOM 603 N N . PRO A 1 74 ? 14.473 -17.839 -20.262 1.00 62.09 74 PRO A N 1
ATOM 604 C CA . PRO A 1 74 ? 15.792 -18.326 -20.642 1.00 62.09 74 PRO A CA 1
ATOM 605 C C . PRO A 1 74 ? 16.412 -17.358 -21.654 1.00 62.09 74 PRO A C 1
ATOM 607 O O . PRO A 1 74 ? 16.017 -17.288 -22.818 1.00 62.09 74 PRO A O 1
ATOM 610 N N . MET A 1 75 ? 17.380 -16.565 -21.202 1.00 61.00 75 MET A N 1
ATOM 611 C CA . MET A 1 75 ? 18.125 -15.671 -22.082 1.00 61.00 75 MET A CA 1
ATOM 612 C C . MET A 1 75 ? 19.179 -16.474 -22.847 1.00 61.00 75 MET A C 1
ATOM 614 O O . MET A 1 75 ? 20.074 -17.052 -22.235 1.00 61.00 75 MET A O 1
ATOM 618 N N . ILE A 1 76 ? 19.121 -16.459 -24.181 1.00 56.59 76 ILE A N 1
ATOM 619 C CA . ILE A 1 76 ? 20.261 -16.856 -25.021 1.00 56.59 76 ILE A CA 1
ATOM 620 C C . ILE A 1 76 ? 21.421 -15.913 -24.662 1.00 56.59 76 ILE A C 1
ATOM 622 O O . ILE A 1 76 ? 21.202 -14.703 -24.577 1.00 56.59 76 ILE A O 1
ATOM 626 N N . GLU A 1 77 ? 22.632 -16.431 -24.421 1.00 51.44 77 GLU A N 1
ATOM 627 C CA . GLU A 1 77 ? 23.786 -15.629 -23.966 1.00 51.44 77 GLU A CA 1
ATOM 628 C C . GLU A 1 77 ? 24.065 -14.405 -24.860 1.00 51.44 77 GLU A C 1
ATOM 630 O O . GLU A 1 77 ? 24.440 -13.354 -24.351 1.00 51.44 77 GLU A O 1
ATOM 635 N N . GLU A 1 78 ? 23.771 -14.494 -26.161 1.00 47.44 78 GLU A N 1
ATOM 636 C CA . GLU A 1 78 ? 23.878 -13.403 -27.148 1.00 47.44 78 GLU A CA 1
ATOM 637 C C . GLU A 1 78 ? 22.885 -12.240 -26.923 1.00 47.44 78 GLU A C 1
ATOM 639 O O . GLU A 1 78 ? 23.076 -11.139 -27.439 1.00 47.44 78 GLU A O 1
ATOM 644 N N . GLY A 1 79 ? 21.805 -12.463 -26.168 1.00 53.16 79 GLY A N 1
ATOM 645 C CA . GLY A 1 79 ? 20.774 -11.467 -25.860 1.00 53.16 79 GLY A CA 1
ATOM 646 C C . GLY A 1 79 ? 20.941 -10.780 -24.503 1.00 53.16 79 GLY A C 1
ATOM 647 O O . GLY A 1 79 ? 20.317 -9.737 -24.273 1.00 53.16 79 GLY A O 1
ATOM 648 N N . ARG A 1 80 ? 21.765 -11.334 -23.601 1.00 57.78 80 ARG A N 1
ATOM 649 C CA . ARG A 1 80 ? 22.055 -10.707 -22.306 1.00 57.78 80 ARG A CA 1
ATOM 650 C C . ARG A 1 80 ? 23.065 -9.580 -22.531 1.00 57.78 80 ARG A C 1
ATOM 652 O O . ARG A 1 80 ? 24.104 -9.823 -23.135 1.00 57.78 80 ARG A O 1
ATOM 659 N N . PRO A 1 81 ? 22.797 -8.348 -22.068 1.00 56.69 81 PRO A N 1
ATOM 660 C CA . PRO A 1 81 ? 23.739 -7.255 -22.237 1.00 56.69 81 PRO A CA 1
ATOM 661 C C . PRO A 1 81 ? 25.045 -7.624 -21.537 1.00 56.69 81 PRO A C 1
ATOM 663 O O . PRO A 1 81 ? 25.091 -7.738 -20.314 1.00 56.69 81 PRO A O 1
ATOM 666 N N . THR A 1 82 ? 26.119 -7.818 -22.301 1.00 55.84 82 THR A N 1
ATOM 667 C CA . THR A 1 82 ? 27.455 -7.969 -21.729 1.00 55.84 82 THR A CA 1
ATOM 668 C C . THR A 1 82 ? 27.810 -6.678 -20.992 1.00 55.84 82 THR A C 1
ATOM 670 O O . THR A 1 82 ? 27.351 -5.591 -21.358 1.00 55.84 82 THR A O 1
ATOM 673 N N . LYS A 1 83 ? 28.706 -6.744 -19.998 1.00 53.72 83 LYS A N 1
ATOM 674 C CA . LYS A 1 83 ? 29.287 -5.543 -19.358 1.00 53.72 83 LYS A CA 1
ATOM 675 C C . LYS A 1 83 ? 29.820 -4.512 -20.372 1.00 53.72 83 LYS A C 1
ATOM 677 O O . LYS A 1 83 ? 29.899 -3.336 -20.039 1.00 53.72 83 LYS A O 1
ATOM 682 N N . ALA A 1 84 ? 30.158 -4.954 -21.587 1.00 48.66 84 ALA A N 1
ATOM 683 C CA . ALA A 1 84 ? 30.594 -4.123 -22.705 1.00 48.66 84 ALA A CA 1
ATOM 684 C C . ALA A 1 84 ? 29.450 -3.570 -23.590 1.00 48.66 84 ALA A C 1
ATOM 686 O O . ALA A 1 84 ? 29.600 -2.475 -24.126 1.00 48.66 84 ALA A O 1
ATOM 687 N N . ASP A 1 85 ? 28.310 -4.263 -23.708 1.00 50.31 85 ASP A N 1
ATOM 688 C CA . ASP A 1 85 ? 27.301 -3.999 -24.752 1.00 50.31 85 ASP A CA 1
ATOM 689 C C . ASP A 1 85 ? 26.094 -3.172 -24.267 1.00 50.31 85 ASP A C 1
ATOM 691 O O . ASP A 1 85 ? 25.409 -2.545 -25.070 1.00 50.31 85 ASP A O 1
ATOM 695 N N . GLY A 1 86 ? 25.820 -3.124 -22.957 1.00 49.47 86 GLY A N 1
ATOM 696 C CA . GLY A 1 86 ? 24.624 -2.446 -22.418 1.00 49.47 86 GLY A CA 1
ATOM 697 C C . GLY A 1 86 ? 24.808 -0.985 -21.982 1.00 49.47 86 GLY A C 1
ATOM 698 O O . GLY A 1 86 ? 23.835 -0.312 -21.648 1.00 49.47 86 GLY A O 1
ATOM 699 N N . PHE A 1 87 ? 26.046 -0.493 -21.922 1.00 50.91 87 PHE A N 1
ATOM 700 C CA . PHE A 1 87 ? 26.395 0.719 -21.167 1.00 50.91 87 PHE A CA 1
ATOM 701 C C . PHE A 1 87 ? 26.811 1.973 -21.965 1.00 50.91 87 PHE A C 1
ATOM 703 O O . PHE A 1 87 ? 26.606 3.065 -21.425 1.00 50.91 87 PHE A O 1
ATOM 710 N N . PRO A 1 88 ? 27.331 1.904 -23.209 1.00 50.91 88 PRO A N 1
ATOM 711 C CA . PRO A 1 88 ? 27.724 3.112 -23.945 1.00 50.91 88 PRO A CA 1
ATOM 712 C C . PRO A 1 88 ? 26.552 4.060 -24.248 1.00 50.91 88 PRO A C 1
ATOM 714 O O . PRO A 1 88 ? 26.688 5.270 -24.078 1.00 50.91 88 PRO A O 1
ATOM 717 N N . ASP A 1 89 ? 25.371 3.530 -24.583 1.00 48.75 89 ASP A N 1
ATOM 718 C CA . ASP A 1 89 ? 24.176 4.352 -24.852 1.00 48.75 89 ASP A CA 1
ATOM 719 C C . ASP A 1 89 ? 23.504 4.886 -23.572 1.00 48.75 89 ASP A C 1
ATOM 721 O O . ASP A 1 89 ? 22.787 5.892 -23.602 1.00 48.75 89 ASP A O 1
ATOM 725 N N . ALA A 1 90 ? 23.758 4.249 -22.422 1.00 46.88 90 ALA A N 1
ATOM 726 C CA . ALA A 1 90 ? 23.221 4.663 -21.125 1.00 46.88 90 ALA A CA 1
ATOM 727 C C . ALA A 1 90 ? 24.086 5.723 -20.411 1.00 46.88 90 ALA A C 1
ATOM 729 O O . ALA A 1 90 ? 23.563 6.586 -19.693 1.00 46.88 90 ALA A O 1
ATOM 730 N N . VAL A 1 91 ? 25.409 5.675 -20.617 1.00 46.22 91 VAL A N 1
ATOM 731 C CA . VAL A 1 91 ? 26.412 6.468 -19.876 1.00 46.22 91 VAL A CA 1
ATOM 732 C C . VAL A 1 91 ? 27.222 7.424 -20.772 1.00 46.22 91 VAL A C 1
ATOM 734 O O . VAL A 1 91 ? 27.876 8.332 -20.270 1.00 46.22 91 VAL A O 1
ATOM 737 N N . GLY A 1 92 ? 27.087 7.330 -22.096 1.00 40.03 92 GLY A N 1
ATOM 738 C CA . GLY A 1 92 ? 27.737 8.215 -23.061 1.00 40.03 92 GLY A CA 1
ATOM 739 C C . GLY A 1 92 ? 29.109 7.697 -23.528 1.00 40.03 92 GLY A C 1
ATOM 740 O O . GLY A 1 92 ? 29.809 7.014 -22.778 1.00 40.03 92 GLY A O 1
ATOM 741 N N . PRO A 1 93 ? 29.526 8.032 -24.765 1.00 39.59 93 PRO A N 1
ATOM 742 C CA . PRO A 1 93 ? 30.659 7.397 -25.448 1.00 39.59 93 PRO A CA 1
ATOM 743 C C . PRO A 1 93 ? 32.055 7.721 -24.878 1.00 39.59 93 PRO A C 1
ATOM 745 O O . PRO A 1 93 ? 33.028 7.105 -25.301 1.00 39.59 93 PRO A O 1
ATOM 748 N N . GLU A 1 94 ? 32.193 8.658 -23.932 1.00 36.28 94 GLU A N 1
ATOM 749 C CA . GLU A 1 94 ? 33.508 9.103 -23.424 1.00 36.28 94 GLU A CA 1
ATOM 750 C C . GLU A 1 94 ? 34.053 8.312 -22.221 1.00 36.28 94 GLU A C 1
ATOM 752 O O . GLU A 1 94 ? 35.210 8.499 -21.845 1.00 36.28 94 GLU A O 1
ATOM 757 N N . TYR A 1 95 ? 33.282 7.398 -21.627 1.00 40.84 95 TYR A N 1
ATOM 758 C CA . TYR A 1 95 ? 33.738 6.613 -20.476 1.00 40.84 95 TYR A CA 1
ATOM 759 C C . TYR A 1 95 ? 33.806 5.127 -20.829 1.00 40.84 95 TYR A C 1
ATOM 761 O O . TYR A 1 95 ? 32.880 4.361 -20.575 1.00 40.84 95 TYR A O 1
ATOM 769 N N . GLY A 1 96 ? 34.933 4.714 -21.417 1.00 38.25 96 GLY A N 1
ATOM 770 C CA . GLY A 1 96 ? 35.273 3.298 -21.559 1.00 38.25 96 GLY A CA 1
ATOM 771 C C . GLY A 1 96 ? 35.229 2.609 -20.194 1.00 38.25 96 GLY A C 1
ATOM 772 O O . GLY A 1 96 ? 35.789 3.128 -19.233 1.00 38.25 96 GLY A O 1
ATOM 773 N N . TYR A 1 97 ? 34.530 1.475 -20.117 1.00 40.19 97 TYR A N 1
ATOM 774 C CA . TYR A 1 97 ? 34.242 0.717 -18.896 1.00 40.19 97 TYR A CA 1
ATOM 775 C C . TYR A 1 97 ? 35.548 0.272 -18.204 1.00 40.19 97 TYR A C 1
ATOM 777 O O . TYR A 1 97 ? 36.174 -0.689 -18.660 1.00 40.19 97 TYR A O 1
ATOM 785 N N . PRO A 1 98 ? 36.003 0.912 -17.107 1.00 36.19 98 PRO A N 1
ATOM 786 C CA . PRO A 1 98 ? 37.096 0.370 -16.319 1.00 36.19 98 PRO A CA 1
ATOM 787 C C . PRO A 1 98 ? 36.458 -0.623 -15.349 1.00 36.19 98 PRO A C 1
ATOM 789 O O . PRO A 1 98 ? 35.540 -0.258 -14.623 1.00 36.19 98 PRO A O 1
ATOM 792 N N . GLY A 1 99 ? 36.888 -1.884 -15.359 1.00 36.53 99 GLY A N 1
ATOM 793 C CA . GLY A 1 99 ? 36.306 -2.973 -14.563 1.00 36.53 99 GLY A CA 1
ATOM 794 C C . GLY A 1 99 ? 36.354 -2.761 -13.041 1.00 36.53 99 GLY A C 1
ATOM 795 O O . GLY A 1 99 ? 37.107 -3.434 -12.345 1.00 36.53 99 GLY A O 1
ATOM 796 N N . GLY A 1 100 ? 35.523 -1.859 -12.518 1.00 36.56 100 GLY A N 1
ATOM 797 C CA . GLY A 1 100 ? 35.450 -1.442 -11.124 1.00 36.56 100 GLY A CA 1
ATOM 798 C C . GLY A 1 100 ? 34.012 -1.118 -10.713 1.00 36.56 100 GLY A C 1
ATOM 799 O O . GLY A 1 100 ? 33.207 -0.635 -11.501 1.00 36.56 100 GLY A O 1
ATOM 800 N N . LYS A 1 101 ? 33.685 -1.464 -9.468 1.00 50.06 101 LYS A N 1
ATOM 801 C CA . LYS A 1 101 ? 32.348 -1.426 -8.860 1.00 50.06 101 LYS A CA 1
ATOM 802 C C . LYS A 1 101 ? 31.740 -0.008 -8.880 1.00 50.06 101 LYS A C 1
ATOM 804 O O . LYS A 1 101 ? 32.426 0.936 -8.517 1.00 50.06 101 LYS A O 1
ATOM 809 N N . GLN A 1 102 ? 30.441 0.060 -9.205 1.00 51.59 102 GLN A N 1
ATOM 810 C CA . GLN A 1 102 ? 29.504 1.192 -9.040 1.00 51.59 102 GLN A CA 1
ATOM 811 C C . GLN A 1 102 ? 29.819 2.478 -9.840 1.00 51.59 102 GLN A C 1
ATOM 813 O O . GLN A 1 102 ? 30.848 3.121 -9.665 1.00 51.59 102 GLN A O 1
ATOM 818 N N . HIS A 1 103 ? 28.877 2.907 -10.695 1.00 55.41 103 HIS A N 1
ATOM 819 C CA . HIS A 1 103 ? 28.989 4.155 -11.466 1.00 55.41 103 HIS A CA 1
ATOM 820 C C . HIS A 1 103 ? 28.118 5.262 -10.882 1.00 55.41 103 HIS A C 1
ATOM 822 O O . HIS A 1 103 ? 26.932 5.052 -10.625 1.00 55.41 103 HIS A O 1
ATOM 828 N N . ALA A 1 104 ? 28.662 6.476 -10.775 1.00 51.75 104 ALA A N 1
ATOM 829 C CA . ALA A 1 104 ? 27.883 7.645 -10.397 1.00 51.75 104 ALA A CA 1
ATOM 830 C C . ALA A 1 104 ? 26.811 7.967 -11.462 1.00 51.75 104 ALA A C 1
ATOM 832 O O . ALA A 1 104 ? 27.120 8.357 -12.581 1.00 51.75 104 ALA A O 1
ATOM 833 N N . SER A 1 105 ? 25.538 7.922 -11.076 1.00 49.91 105 SER A N 1
ATOM 834 C CA . SER A 1 105 ? 24.330 8.304 -11.823 1.00 49.91 105 SER A CA 1
ATOM 835 C C . SER A 1 105 ? 24.408 9.696 -12.476 1.00 49.91 105 SER A C 1
ATOM 837 O O . SER A 1 105 ? 23.680 9.972 -13.424 1.00 49.91 105 SER A O 1
ATOM 839 N N . ARG A 1 106 ? 25.308 10.583 -12.019 1.00 48.25 106 ARG A N 1
ATOM 840 C CA . ARG A 1 106 ? 25.578 11.877 -12.679 1.00 48.25 106 ARG A CA 1
ATOM 841 C C . ARG A 1 106 ? 26.245 11.749 -14.050 1.00 48.25 106 ARG A C 1
ATOM 843 O O . ARG A 1 106 ? 26.135 12.698 -14.815 1.00 48.25 106 ARG A O 1
ATOM 850 N N . ALA A 1 107 ? 26.932 10.642 -14.324 1.00 51.72 107 ALA A N 1
ATOM 851 C CA . ALA A 1 107 ? 27.562 10.379 -15.614 1.00 51.72 107 ALA A CA 1
ATOM 852 C C . ALA A 1 107 ? 26.560 9.861 -16.663 1.00 51.72 107 ALA A C 1
ATOM 854 O O . ALA A 1 107 ? 26.845 9.924 -17.849 1.00 51.72 107 ALA A O 1
ATOM 855 N N . ALA A 1 108 ? 25.377 9.392 -16.247 1.00 58.50 108 ALA A N 1
ATOM 856 C CA . ALA A 1 108 ? 24.342 8.927 -17.164 1.00 58.50 108 ALA A CA 1
ATOM 857 C C . ALA A 1 108 ? 23.628 10.093 -17.867 1.00 58.50 108 ALA A C 1
ATOM 859 O O . ALA A 1 108 ? 23.400 11.154 -17.270 1.00 58.50 108 ALA A O 1
ATOM 860 N N . ALA A 1 109 ? 23.206 9.877 -19.118 1.00 63.41 109 ALA A N 1
ATOM 861 C CA . ALA A 1 109 ? 22.356 10.832 -19.825 1.00 63.41 109 ALA A CA 1
ATOM 862 C C . ALA A 1 109 ? 21.050 11.094 -19.048 1.00 63.41 109 ALA A C 1
ATOM 864 O O . ALA A 1 109 ? 20.564 10.257 -18.284 1.00 63.41 109 ALA A O 1
ATOM 865 N N . SER A 1 110 ? 20.474 12.290 -19.227 1.00 64.88 110 SER A N 1
ATOM 866 C CA . SER A 1 110 ? 19.376 12.784 -18.374 1.00 64.88 110 SER A CA 1
ATOM 867 C C . SER A 1 110 ? 18.162 11.849 -18.342 1.00 64.88 110 SER A C 1
ATOM 869 O O . SER A 1 110 ? 17.565 11.676 -17.283 1.00 64.88 110 SER A O 1
ATOM 871 N N . PHE A 1 111 ? 17.850 11.202 -19.468 1.00 69.44 111 PHE A N 1
ATOM 872 C CA . PHE A 1 111 ? 16.809 10.180 -19.567 1.00 69.44 111 PHE A CA 1
ATOM 873 C C . PHE A 1 111 ? 17.082 8.979 -18.643 1.00 69.44 111 PHE A C 1
ATOM 875 O O . PHE A 1 111 ? 16.285 8.685 -17.754 1.00 69.44 111 PHE A O 1
ATOM 882 N N . TRP A 1 112 ? 18.251 8.347 -18.770 1.00 69.62 112 TRP A N 1
ATOM 883 C CA . TRP A 1 112 ? 18.655 7.187 -17.965 1.00 69.62 112 TRP A CA 1
ATOM 884 C C . TRP A 1 112 ? 18.764 7.497 -16.480 1.00 69.62 112 TRP A C 1
ATOM 886 O O . TRP A 1 112 ? 18.414 6.677 -15.634 1.00 69.62 112 TRP A O 1
ATOM 896 N N . ARG A 1 113 ? 19.190 8.716 -16.147 1.00 69.69 113 ARG A N 1
ATOM 897 C CA . ARG A 1 113 ? 19.199 9.195 -14.769 1.00 69.69 113 ARG A CA 1
ATOM 898 C C . ARG A 1 113 ? 17.792 9.278 -14.178 1.00 69.69 113 ARG A C 1
ATOM 900 O O . ARG A 1 113 ? 17.617 8.897 -13.025 1.00 69.69 113 ARG A O 1
ATOM 907 N N . ILE A 1 114 ? 16.808 9.765 -14.935 1.00 72.88 114 ILE A N 1
ATOM 908 C CA . ILE A 1 114 ? 15.406 9.805 -14.492 1.00 72.88 114 ILE A CA 1
ATOM 909 C C . ILE A 1 114 ? 14.868 8.382 -14.331 1.00 72.88 114 ILE A C 1
ATOM 911 O O . ILE A 1 114 ? 14.310 8.076 -13.282 1.00 72.88 114 ILE A O 1
ATOM 915 N N . MET A 1 115 ? 15.112 7.497 -15.300 1.00 75.31 115 MET A N 1
ATOM 916 C CA . MET A 1 115 ? 14.679 6.097 -15.221 1.00 75.31 115 MET A CA 1
ATOM 917 C C . MET A 1 115 ? 15.283 5.359 -14.023 1.00 75.31 115 MET A C 1
ATOM 919 O O . MET A 1 115 ? 14.569 4.671 -13.302 1.00 75.31 115 MET A O 1
ATOM 923 N N . HIS A 1 116 ? 16.571 5.563 -13.742 1.00 74.06 116 HIS A N 1
ATOM 924 C CA . HIS A 1 116 ? 17.214 5.018 -12.549 1.00 74.06 116 HIS A CA 1
ATOM 925 C C . HIS A 1 116 ? 16.610 5.565 -11.251 1.00 74.06 116 HIS A C 1
ATOM 927 O O . HIS A 1 116 ? 16.440 4.819 -10.294 1.00 74.06 116 HIS A O 1
ATOM 933 N N . LEU A 1 117 ? 16.268 6.855 -11.198 1.00 73.12 117 LEU A N 1
ATOM 934 C CA . LEU A 1 117 ? 15.617 7.431 -10.020 1.00 73.12 117 LEU A CA 1
ATOM 935 C C . LEU A 1 117 ? 14.207 6.872 -9.813 1.00 73.12 117 LEU A C 1
ATOM 937 O O . LEU A 1 117 ? 13.853 6.600 -8.669 1.00 73.12 117 LEU A O 1
ATOM 941 N N . ILE A 1 118 ? 13.442 6.671 -10.894 1.00 74.06 118 ILE A N 1
ATOM 942 C CA . ILE A 1 118 ? 12.141 5.994 -10.844 1.00 74.06 118 ILE A CA 1
ATOM 943 C C . ILE A 1 118 ? 12.344 4.588 -10.286 1.00 74.06 118 ILE A C 1
ATOM 945 O O . ILE A 1 118 ? 11.794 4.295 -9.229 1.00 74.06 118 ILE A O 1
ATOM 949 N N . LEU A 1 119 ? 13.236 3.792 -10.888 1.00 74.88 119 LEU A N 1
ATOM 950 C CA . LEU A 1 119 ? 13.581 2.447 -10.423 1.00 74.88 119 LEU A CA 1
ATOM 951 C C . LEU A 1 119 ? 13.905 2.420 -8.922 1.00 74.88 119 LEU A C 1
ATOM 953 O O . LEU A 1 119 ? 13.269 1.683 -8.180 1.00 74.88 119 LEU A O 1
ATOM 957 N N . CYS A 1 120 ? 14.823 3.270 -8.456 1.00 69.81 120 CYS A N 1
ATOM 958 C CA . CYS A 1 120 ? 15.219 3.354 -7.046 1.00 69.81 120 CYS A CA 1
ATOM 959 C C . CYS A 1 120 ? 14.098 3.792 -6.095 1.00 69.81 120 CYS A C 1
ATOM 961 O O . CYS A 1 120 ? 14.239 3.648 -4.886 1.00 69.81 120 CYS A O 1
ATOM 963 N N . SER A 1 121 ? 13.041 4.419 -6.609 1.00 67.88 121 SER A N 1
ATOM 964 C CA . SER A 1 121 ? 11.921 4.902 -5.796 1.00 67.88 121 SER A CA 1
ATOM 965 C C . SER A 1 121 ? 10.716 3.969 -5.809 1.00 67.88 121 SER A C 1
ATOM 967 O O . SER A 1 121 ? 9.983 3.945 -4.827 1.00 67.88 121 SER A O 1
ATOM 969 N N . THR A 1 122 ? 10.506 3.218 -6.894 1.00 66.88 122 THR A N 1
ATOM 970 C CA . THR A 1 122 ? 9.275 2.446 -7.111 1.00 66.88 122 THR A CA 1
ATOM 971 C C . THR A 1 122 ? 9.493 0.945 -7.198 1.00 66.88 122 THR A C 1
ATOM 973 O O . THR A 1 122 ? 8.580 0.197 -6.875 1.00 66.88 122 THR A O 1
ATOM 976 N N . ILE A 1 123 ? 10.660 0.504 -7.670 1.00 69.00 123 ILE A N 1
ATOM 977 C CA . ILE A 1 123 ? 10.913 -0.901 -8.014 1.00 69.00 123 ILE A CA 1
ATOM 978 C C . ILE A 1 123 ? 12.012 -1.490 -7.141 1.00 69.00 123 ILE A C 1
ATOM 980 O O . ILE A 1 123 ? 11.843 -2.594 -6.684 1.00 69.00 123 ILE A O 1
ATOM 984 N N . ASP A 1 124 ? 13.104 -0.786 -6.855 1.00 69.19 124 ASP A N 1
ATOM 985 C CA . ASP A 1 124 ? 14.156 -1.240 -5.935 1.00 69.19 124 ASP A CA 1
ATOM 986 C C . ASP A 1 124 ? 14.395 -0.147 -4.882 1.00 69.19 124 ASP A C 1
ATOM 988 O O . ASP A 1 124 ? 15.337 0.651 -5.011 1.00 69.19 124 ASP A O 1
ATOM 992 N N . PRO A 1 125 ? 13.500 -0.040 -3.878 1.00 63.78 125 PRO A N 1
ATOM 993 C CA . PRO A 1 125 ? 13.579 0.988 -2.855 1.00 63.78 125 PRO A CA 1
ATOM 994 C C . PRO A 1 125 ? 14.788 0.737 -1.946 1.00 63.78 125 PRO A C 1
ATOM 996 O O . PRO A 1 125 ? 14.703 0.091 -0.906 1.00 63.78 125 PRO A O 1
ATOM 999 N N . LYS A 1 126 ? 15.936 1.304 -2.321 1.00 62.31 126 LYS A N 1
ATOM 1000 C CA . LYS A 1 126 ? 17.066 1.564 -1.416 1.00 62.31 126 LYS A CA 1
ATOM 1001 C C . LYS A 1 126 ? 17.268 3.068 -1.292 1.00 62.31 126 LYS A C 1
ATOM 1003 O O . LYS A 1 126 ? 16.990 3.812 -2.235 1.00 62.31 126 LYS A O 1
ATOM 1008 N N . LYS A 1 127 ? 17.790 3.522 -0.140 1.00 55.00 127 LYS A N 1
ATOM 1009 C CA . LYS A 1 127 ? 18.144 4.936 0.120 1.00 55.00 127 LYS A CA 1
ATOM 1010 C C . LYS A 1 127 ? 18.771 5.550 -1.130 1.00 55.00 127 LYS A C 1
ATOM 1012 O O . LYS A 1 127 ? 19.750 4.993 -1.608 1.00 55.00 127 LYS A O 1
ATOM 1017 N N . HIS A 1 128 ? 18.203 6.657 -1.631 1.00 50.88 128 HIS A N 1
ATOM 1018 C CA . HIS A 1 128 ? 18.556 7.322 -2.894 1.00 50.88 128 HIS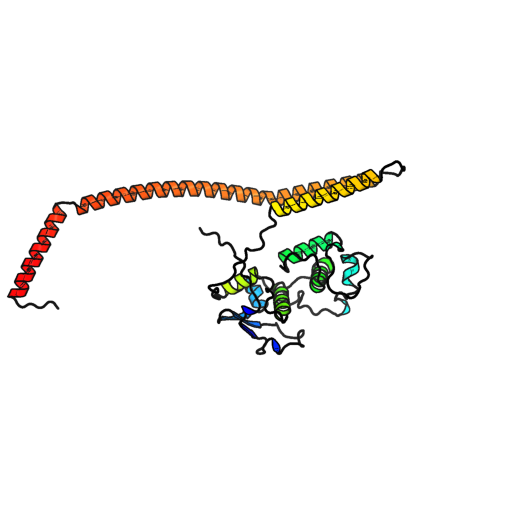 A CA 1
ATOM 1019 C C . HIS A 1 128 ? 20.039 7.181 -3.264 1.00 50.88 128 HIS A C 1
ATOM 1021 O O . HIS A 1 128 ? 20.867 8.009 -2.873 1.00 50.88 128 HIS A O 1
ATOM 1027 N N . THR A 1 129 ? 20.385 6.136 -4.020 1.00 57.12 129 THR A N 1
ATOM 1028 C CA . THR A 1 129 ? 21.777 5.930 -4.399 1.00 57.12 129 THR A CA 1
ATOM 1029 C C . THR A 1 129 ? 22.054 6.810 -5.602 1.00 57.12 129 THR A C 1
ATOM 1031 O O . THR A 1 129 ? 21.337 6.815 -6.605 1.00 57.12 129 THR A O 1
ATOM 1034 N N . THR A 1 130 ? 23.147 7.556 -5.534 1.00 59.94 130 THR A N 1
ATOM 1035 C CA . THR A 1 130 ? 23.708 8.200 -6.717 1.00 59.94 130 THR A CA 1
ATOM 1036 C C . THR A 1 130 ? 24.442 7.198 -7.595 1.00 59.94 130 THR A C 1
ATOM 1038 O O . THR A 1 130 ? 25.190 7.630 -8.455 1.00 59.94 130 THR A O 1
ATOM 1041 N N . GLU A 1 131 ? 24.272 5.894 -7.384 1.00 63.56 131 GLU A N 1
ATOM 1042 C CA . GLU A 1 131 ? 25.031 4.833 -8.035 1.00 63.56 131 GLU A CA 1
ATOM 1043 C C . GLU A 1 131 ? 24.105 3.849 -8.736 1.00 63.56 131 GLU A C 1
ATOM 1045 O O . GLU A 1 131 ? 23.143 3.370 -8.128 1.00 63.56 131 GLU A O 1
ATOM 1050 N N . VAL A 1 132 ? 24.420 3.556 -10.000 1.00 67.50 132 VAL A N 1
ATOM 1051 C CA . VAL A 1 132 ? 23.746 2.536 -10.808 1.00 67.50 132 VAL A CA 1
ATOM 1052 C C . VAL A 1 132 ? 24.539 1.238 -10.677 1.00 67.50 132 VAL A C 1
ATOM 1054 O O . VAL A 1 132 ? 25.707 1.173 -11.069 1.00 67.50 132 VAL A O 1
ATOM 1057 N N . THR A 1 133 ? 23.926 0.208 -10.095 1.00 69.19 133 THR A N 1
ATOM 1058 C CA . THR A 1 133 ? 24.511 -1.140 -10.042 1.00 69.19 133 THR A CA 1
ATOM 1059 C C . THR A 1 133 ? 24.295 -1.865 -11.370 1.00 69.19 133 THR A C 1
ATOM 1061 O O . THR A 1 133 ? 23.400 -1.515 -12.137 1.00 69.19 133 THR A O 1
ATOM 1064 N N . TYR A 1 134 ? 25.096 -2.901 -11.639 1.00 67.75 134 TYR A N 1
ATOM 1065 C CA . TYR A 1 134 ? 24.949 -3.705 -12.856 1.00 67.75 134 TYR A CA 1
ATOM 1066 C C . TYR A 1 134 ? 23.539 -4.301 -12.987 1.00 67.75 134 TYR A C 1
ATOM 1068 O O . TYR A 1 134 ? 22.908 -4.106 -14.016 1.00 67.75 134 TYR A O 1
ATOM 1076 N N . GLY A 1 135 ? 23.005 -4.918 -11.926 1.00 70.31 135 GLY A N 1
ATOM 1077 C CA . GLY A 1 135 ? 21.652 -5.491 -11.953 1.00 70.31 135 GLY A CA 1
ATOM 1078 C C . GLY A 1 135 ? 20.555 -4.454 -12.226 1.00 70.31 135 GLY A C 1
ATOM 1079 O O . GLY A 1 135 ? 19.611 -4.730 -12.956 1.00 70.31 135 GLY A O 1
ATOM 1080 N N . ARG A 1 136 ? 20.706 -3.217 -11.729 1.00 75.25 136 ARG A N 1
ATOM 1081 C CA . ARG A 1 136 ? 19.768 -2.123 -12.040 1.00 75.25 136 ARG A CA 1
ATOM 1082 C C . ARG A 1 136 ? 19.863 -1.663 -13.485 1.00 75.25 136 ARG A C 1
ATOM 1084 O O . ARG A 1 136 ? 18.848 -1.346 -14.092 1.00 75.25 136 ARG A O 1
ATOM 1091 N N . ALA A 1 137 ? 21.073 -1.590 -14.026 1.00 72.19 137 ALA A N 1
ATOM 1092 C CA . ALA A 1 137 ? 21.262 -1.234 -15.423 1.00 72.19 137 ALA A CA 1
ATOM 1093 C C . ALA A 1 137 ? 20.739 -2.326 -16.361 1.00 72.19 137 ALA A C 1
ATOM 1095 O O . ALA A 1 137 ? 20.086 -2.004 -17.346 1.00 72.19 137 ALA A O 1
ATOM 1096 N N . GLU A 1 138 ? 20.970 -3.596 -16.029 1.00 74.31 138 GLU A N 1
ATOM 1097 C CA . GLU A 1 138 ? 20.419 -4.743 -16.750 1.00 74.31 138 GLU A CA 1
ATOM 1098 C C . GLU A 1 138 ? 18.888 -4.700 -16.746 1.00 74.31 138 GLU A C 1
ATOM 1100 O O . GLU A 1 138 ? 18.285 -4.752 -17.815 1.00 74.31 138 GLU A O 1
ATOM 1105 N N . PHE A 1 139 ? 18.268 -4.476 -15.582 1.00 78.44 139 PHE A N 1
ATOM 1106 C CA . PHE A 1 139 ? 16.820 -4.287 -15.477 1.00 78.44 139 PHE A CA 1
ATOM 1107 C C . PHE A 1 139 ? 16.324 -3.145 -16.373 1.00 78.44 139 PHE A C 1
ATOM 1109 O O . PHE A 1 139 ? 15.419 -3.330 -17.184 1.00 78.44 139 PHE A O 1
ATOM 1116 N N . LEU A 1 140 ? 16.932 -1.958 -16.266 1.00 77.88 140 LEU A N 1
ATOM 1117 C CA . LEU A 1 140 ? 16.540 -0.803 -17.077 1.00 77.88 140 LEU A CA 1
ATOM 1118 C C . LEU A 1 140 ? 16.694 -1.081 -18.570 1.00 77.88 140 LEU A C 1
ATOM 1120 O O . LEU A 1 140 ? 15.836 -0.691 -19.351 1.00 77.88 140 LEU A O 1
ATOM 1124 N N . TYR A 1 141 ? 17.758 -1.762 -18.978 1.00 74.94 141 TYR A N 1
ATOM 1125 C CA . TYR A 1 141 ? 17.976 -2.107 -20.373 1.00 74.94 141 TYR A CA 1
ATOM 1126 C C . TYR A 1 141 ? 16.927 -3.118 -20.874 1.00 74.94 141 TYR A C 1
ATOM 1128 O O . TYR A 1 141 ? 16.332 -2.912 -21.932 1.00 74.94 141 TYR A O 1
ATOM 1136 N N . MET A 1 142 ? 16.628 -4.164 -20.100 1.00 76.50 142 MET A N 1
ATOM 1137 C CA . MET A 1 142 ? 15.606 -5.163 -20.442 1.00 76.50 142 MET A CA 1
ATOM 1138 C C . MET A 1 142 ? 14.206 -4.549 -20.568 1.00 76.50 142 MET A C 1
ATOM 1140 O O . MET A 1 142 ? 13.492 -4.810 -21.533 1.00 76.50 142 MET A O 1
ATOM 1144 N N . VAL A 1 143 ? 13.820 -3.678 -19.640 1.00 78.06 143 VAL A N 1
ATOM 1145 C CA . VAL A 1 143 ? 12.476 -3.086 -19.645 1.00 78.06 143 VAL A CA 1
ATOM 1146 C C . VAL A 1 143 ? 12.366 -1.946 -20.652 1.00 78.06 143 VAL A C 1
ATOM 1148 O O . VAL A 1 143 ? 11.417 -1.886 -21.425 1.00 78.06 143 VAL A O 1
ATOM 1151 N N . VAL A 1 144 ? 13.335 -1.029 -20.670 1.00 76.19 144 VAL A N 1
ATOM 1152 C CA . VAL A 1 144 ? 13.228 0.224 -21.435 1.00 76.19 144 VAL A CA 1
ATOM 1153 C C . VAL A 1 144 ? 13.709 0.066 -22.873 1.00 76.19 144 VAL A C 1
ATOM 1155 O O . VAL A 1 144 ? 13.094 0.626 -23.774 1.00 76.19 144 VAL A O 1
ATOM 1158 N N . VAL A 1 145 ? 14.800 -0.672 -23.105 1.00 71.69 145 VAL A N 1
ATOM 1159 C CA . VAL A 1 145 ? 15.347 -0.861 -24.463 1.00 71.69 145 VAL A CA 1
ATOM 1160 C C . VAL A 1 145 ? 14.700 -2.052 -25.147 1.00 71.69 145 VAL A C 1
ATOM 1162 O O . VAL A 1 145 ? 14.310 -1.953 -26.307 1.00 71.69 145 VAL A O 1
ATOM 1165 N N . ARG A 1 146 ? 14.594 -3.188 -24.448 1.00 72.31 146 ARG A N 1
ATOM 1166 C CA . ARG A 1 146 ? 14.033 -4.413 -25.035 1.00 72.31 146 ARG A CA 1
ATOM 1167 C C . ARG A 1 146 ? 12.511 -4.496 -24.927 1.00 72.31 146 ARG A C 1
ATOM 1169 O O . ARG A 1 146 ? 11.931 -5.329 -25.613 1.00 72.31 146 ARG A O 1
ATOM 1176 N N . GLY A 1 147 ? 11.872 -3.640 -24.125 1.00 77.88 147 GLY A N 1
ATOM 1177 C CA . GLY A 1 147 ? 10.415 -3.623 -23.980 1.00 77.88 147 GLY A CA 1
ATOM 1178 C C . GLY A 1 147 ? 9.857 -4.908 -23.367 1.00 77.88 147 GLY A C 1
ATOM 1179 O O . GLY A 1 147 ? 8.721 -5.270 -23.658 1.00 77.88 147 GLY A O 1
ATOM 1180 N N . LEU A 1 148 ? 10.664 -5.632 -22.587 1.00 81.56 148 LEU A N 1
ATOM 1181 C CA . LEU A 1 148 ? 10.257 -6.912 -22.020 1.00 81.56 148 LEU A CA 1
ATOM 1182 C C . LEU A 1 148 ? 9.278 -6.713 -20.863 1.00 81.56 148 LEU A C 1
ATOM 1184 O O . LEU A 1 148 ? 9.430 -5.803 -20.044 1.00 81.56 148 LEU A O 1
ATOM 1188 N N . HIS A 1 149 ? 8.300 -7.614 -20.787 1.00 82.62 149 HIS A N 1
ATOM 1189 C CA . HIS A 1 149 ? 7.430 -7.740 -19.626 1.00 82.62 149 HIS A CA 1
ATOM 1190 C C . HIS A 1 149 ? 8.235 -8.228 -18.418 1.00 82.62 149 HIS A C 1
ATOM 1192 O O . HIS A 1 149 ? 9.219 -8.961 -18.566 1.00 82.62 149 HIS A O 1
ATOM 1198 N N . VAL A 1 150 ? 7.808 -7.807 -17.227 1.00 84.50 150 VAL A N 1
ATOM 1199 C CA . VAL A 1 150 ? 8.465 -8.138 -15.960 1.00 84.50 150 VAL A CA 1
ATOM 1200 C C . VAL A 1 150 ? 7.501 -8.909 -15.072 1.00 84.50 150 VAL A C 1
ATOM 1202 O O . VAL A 1 150 ? 6.449 -8.387 -14.702 1.00 84.50 150 VAL A O 1
ATOM 1205 N N . ASP A 1 151 ? 7.900 -10.113 -14.678 1.00 87.56 151 ASP A N 1
ATOM 1206 C CA . ASP A 1 151 ? 7.356 -10.798 -13.513 1.00 87.56 151 ASP A CA 1
ATOM 1207 C C . ASP A 1 151 ? 7.917 -10.122 -12.257 1.00 87.56 151 ASP A C 1
ATOM 1209 O O . ASP A 1 151 ? 9.032 -10.393 -11.794 1.00 87.56 151 ASP A O 1
ATOM 1213 N N . MET A 1 152 ? 7.141 -9.174 -11.734 1.00 86.56 152 MET A N 1
ATOM 1214 C CA . MET A 1 152 ? 7.536 -8.377 -10.578 1.00 86.56 152 MET A CA 1
ATOM 1215 C C . MET A 1 152 ? 7.724 -9.235 -9.328 1.00 86.56 152 MET A C 1
ATOM 1217 O O . MET A 1 152 ? 8.594 -8.923 -8.521 1.00 86.56 152 MET A O 1
ATOM 1221 N N . ALA A 1 153 ? 6.957 -10.313 -9.161 1.00 88.88 153 ALA A N 1
ATOM 1222 C CA . ALA A 1 153 ? 7.047 -11.166 -7.986 1.00 88.88 153 ALA A CA 1
ATOM 1223 C C . ALA A 1 153 ? 8.346 -11.971 -8.006 1.00 88.88 153 ALA A C 1
ATOM 1225 O O . ALA A 1 153 ? 9.074 -11.954 -7.014 1.00 88.88 153 ALA A O 1
ATOM 1226 N N . SER A 1 154 ? 8.703 -12.565 -9.152 1.00 87.06 154 SER A N 1
ATOM 1227 C CA . SER A 1 154 ? 10.020 -13.192 -9.323 1.00 87.06 154 SER A CA 1
ATOM 1228 C C . SER A 1 154 ? 11.158 -12.200 -9.135 1.00 87.06 154 SER A C 1
ATOM 1230 O O . SER A 1 154 ? 12.148 -12.521 -8.478 1.00 87.06 154 SER A O 1
ATOM 1232 N N . PHE A 1 155 ? 11.034 -10.985 -9.675 1.00 85.25 155 PHE A N 1
ATOM 1233 C CA . PHE A 1 155 ? 12.063 -9.963 -9.507 1.00 85.25 155 PHE A CA 1
ATOM 1234 C C . PHE A 1 155 ? 12.266 -9.586 -8.032 1.00 85.25 155 PHE A C 1
ATOM 1236 O O . PHE A 1 155 ? 13.400 -9.565 -7.553 1.00 85.25 155 PHE A O 1
ATOM 1243 N N . ILE A 1 156 ? 11.179 -9.328 -7.296 1.00 85.69 156 ILE A N 1
ATOM 1244 C CA . ILE A 1 156 ? 11.215 -9.007 -5.863 1.00 85.69 156 ILE A CA 1
ATOM 1245 C C . ILE A 1 156 ? 11.809 -10.176 -5.076 1.00 85.69 156 ILE A C 1
ATOM 1247 O O . ILE A 1 156 ? 12.736 -9.962 -4.295 1.00 85.69 156 ILE A O 1
ATOM 1251 N N . TYR A 1 157 ? 11.327 -11.398 -5.319 1.00 85.88 157 TYR A N 1
ATOM 1252 C CA . TYR A 1 157 ? 11.809 -12.612 -4.665 1.00 85.88 157 TYR A CA 1
ATOM 1253 C C . TYR A 1 157 ? 13.318 -12.791 -4.856 1.00 85.88 157 TYR A C 1
ATOM 1255 O O . TYR A 1 157 ? 14.059 -12.860 -3.878 1.00 85.88 157 TYR A O 1
ATOM 1263 N N . GLN A 1 158 ? 13.798 -12.781 -6.106 1.00 80.94 158 GLN A N 1
ATOM 1264 C CA . GLN A 1 158 ? 15.220 -12.945 -6.419 1.00 80.94 158 GLN A CA 1
ATOM 1265 C C . GLN A 1 158 ? 16.076 -11.840 -5.797 1.00 80.94 158 GLN A C 1
ATOM 1267 O O . GLN A 1 158 ? 17.207 -12.086 -5.377 1.00 80.94 158 GLN A O 1
ATOM 1272 N N . PHE A 1 159 ? 15.549 -10.617 -5.726 1.00 79.25 159 PHE A N 1
ATOM 1273 C CA . PHE A 1 159 ? 16.265 -9.491 -5.148 1.00 79.25 159 PHE A CA 1
ATOM 1274 C C . PHE A 1 159 ? 16.372 -9.592 -3.622 1.00 79.25 159 PHE A C 1
ATOM 1276 O O . PHE A 1 159 ? 17.462 -9.417 -3.079 1.00 79.25 159 PHE A O 1
ATOM 1283 N N . VAL A 1 160 ? 15.273 -9.916 -2.931 1.00 80.69 160 VAL A N 1
ATOM 1284 C CA . VAL A 1 160 ? 15.268 -10.186 -1.483 1.00 80.69 160 VAL A CA 1
ATOM 1285 C C . VAL A 1 160 ? 16.198 -11.357 -1.170 1.00 80.69 160 VAL A C 1
ATOM 1287 O O . VAL A 1 160 ? 17.044 -11.236 -0.290 1.00 80.69 160 VAL A O 1
ATOM 1290 N N . TYR A 1 161 ? 16.124 -12.432 -1.954 1.00 78.19 161 TYR A N 1
ATOM 1291 C CA . TYR A 1 161 ? 16.979 -13.610 -1.829 1.00 78.19 161 TYR A CA 1
ATOM 1292 C C . TYR A 1 161 ? 18.473 -13.275 -1.976 1.00 78.19 161 TYR A C 1
ATOM 1294 O O . TYR A 1 161 ? 19.286 -13.616 -1.118 1.00 78.19 161 TYR A O 1
ATOM 1302 N N . ALA A 1 162 ? 18.851 -12.539 -3.025 1.00 76.06 162 ALA A N 1
ATOM 1303 C CA . ALA A 1 162 ? 20.241 -12.153 -3.263 1.00 76.06 162 ALA A CA 1
ATOM 1304 C C . ALA A 1 162 ? 20.797 -11.194 -2.194 1.00 76.06 162 ALA A C 1
ATOM 1306 O O . ALA A 1 162 ? 22.001 -11.191 -1.933 1.00 76.06 162 ALA A O 1
ATOM 1307 N N . GLU A 1 163 ? 19.951 -10.353 -1.592 1.00 75.31 163 GLU A N 1
ATOM 1308 C CA . GLU A 1 163 ? 20.348 -9.512 -0.460 1.00 75.31 163 GLU A CA 1
ATOM 1309 C C . GLU A 1 163 ? 20.436 -10.310 0.845 1.00 75.31 163 GLU A C 1
ATOM 1311 O O . GLU A 1 163 ? 21.376 -10.084 1.601 1.00 75.31 163 GLU A O 1
ATOM 1316 N N . ALA A 1 164 ? 19.539 -11.273 1.072 1.00 72.25 164 ALA A N 1
ATOM 1317 C CA . ALA A 1 164 ? 19.560 -12.153 2.240 1.00 72.25 164 ALA A CA 1
ATOM 1318 C C . ALA A 1 164 ? 20.793 -13.074 2.276 1.00 72.25 164 ALA A C 1
ATOM 1320 O O . ALA A 1 164 ? 21.299 -13.388 3.348 1.00 72.25 164 ALA A O 1
ATOM 1321 N N . LEU A 1 165 ? 21.330 -13.458 1.111 1.00 69.19 165 LEU A N 1
ATOM 1322 C CA . LEU A 1 165 ? 22.579 -14.226 0.999 1.00 69.19 165 LEU A CA 1
ATOM 1323 C C . LEU A 1 165 ? 23.837 -13.437 1.398 1.00 69.19 165 LEU A C 1
ATOM 1325 O O . LEU A 1 165 ? 24.925 -14.008 1.512 1.00 69.19 165 LEU A O 1
ATOM 1329 N N . LYS A 1 166 ? 23.741 -12.119 1.587 1.00 71.69 166 LYS A N 1
ATOM 1330 C CA . LYS A 1 166 ? 24.887 -11.332 2.044 1.00 71.69 166 LYS A CA 1
ATOM 1331 C C . LYS A 1 166 ? 25.072 -11.579 3.538 1.00 71.69 166 LYS A C 1
ATOM 1333 O O . LYS A 1 166 ? 24.167 -11.353 4.324 1.00 71.69 166 LYS A O 1
ATOM 1338 N N . ILE A 1 167 ? 26.282 -11.981 3.926 1.00 54.84 167 ILE A N 1
ATOM 1339 C CA . ILE A 1 167 ? 26.669 -12.399 5.293 1.00 54.84 167 ILE A CA 1
ATOM 1340 C C . ILE A 1 167 ? 26.446 -11.300 6.363 1.00 54.84 167 ILE A C 1
ATOM 1342 O O . ILE A 1 167 ? 26.540 -11.555 7.562 1.00 54.84 167 ILE A O 1
ATOM 1346 N N . ASP A 1 168 ? 26.144 -10.065 5.963 1.00 60.00 168 ASP A N 1
ATOM 1347 C CA . ASP A 1 168 ? 25.930 -8.951 6.882 1.00 60.00 168 ASP A CA 1
ATOM 1348 C C . ASP A 1 168 ? 24.476 -8.899 7.384 1.00 60.00 168 ASP A C 1
ATOM 1350 O O . ASP A 1 168 ? 23.599 -8.286 6.771 1.00 60.00 168 ASP A O 1
ATOM 1354 N N . ALA A 1 169 ? 24.240 -9.530 8.537 1.00 56.94 169 ALA A N 1
ATOM 1355 C CA . ALA A 1 169 ? 22.939 -9.597 9.204 1.00 56.94 169 ALA A CA 1
ATOM 1356 C C . ALA A 1 169 ? 22.361 -8.226 9.625 1.00 56.94 169 ALA A C 1
ATOM 1358 O O . ALA A 1 169 ? 21.199 -8.161 10.019 1.00 56.94 169 ALA A O 1
ATOM 1359 N N . GLN A 1 170 ? 23.140 -7.136 9.542 1.00 56.56 170 GLN A N 1
ATOM 1360 C CA . GLN A 1 170 ? 22.690 -5.778 9.883 1.00 56.56 170 GLN A CA 1
ATOM 1361 C C . GLN A 1 170 ? 22.086 -5.017 8.693 1.00 56.56 170 GLN A C 1
ATOM 1363 O O . GLN A 1 170 ? 21.587 -3.900 8.864 1.00 56.56 170 GLN A O 1
ATOM 1368 N N . ILE A 1 171 ? 22.130 -5.575 7.477 1.00 63.75 171 ILE A N 1
ATOM 1369 C CA . ILE A 1 171 ? 21.568 -4.917 6.297 1.00 63.75 171 ILE A CA 1
ATOM 1370 C C . ILE A 1 171 ? 20.040 -5.049 6.319 1.00 63.75 171 ILE A C 1
ATOM 1372 O O . ILE A 1 171 ? 19.487 -6.145 6.371 1.00 63.75 171 ILE A O 1
ATOM 1376 N N . SER A 1 172 ? 19.356 -3.905 6.245 1.00 68.31 172 SER A N 1
ATOM 1377 C CA . SER A 1 172 ? 17.913 -3.841 6.005 1.00 68.31 172 SER A CA 1
ATOM 1378 C C . SER A 1 172 ? 17.563 -4.561 4.709 1.00 68.31 172 SER A C 1
ATOM 1380 O O . SER A 1 172 ? 18.126 -4.231 3.655 1.00 68.31 172 SER A O 1
ATOM 1382 N N . LEU A 1 173 ? 16.605 -5.477 4.760 1.00 74.88 173 LEU A N 1
ATOM 1383 C CA . LEU A 1 173 ? 16.108 -6.112 3.555 1.00 74.88 173 LEU A CA 1
ATOM 1384 C C . LEU A 1 173 ? 15.377 -5.084 2.679 1.00 74.88 173 LEU A C 1
ATOM 1386 O O . LEU A 1 173 ? 14.731 -4.157 3.182 1.00 74.88 173 LEU A O 1
ATOM 1390 N N . PRO A 1 174 ? 15.518 -5.192 1.349 1.00 75.31 174 PRO A N 1
ATOM 1391 C CA . PRO A 1 174 ? 14.787 -4.335 0.432 1.00 75.31 174 PRO A CA 1
ATOM 1392 C C . PRO A 1 174 ? 13.284 -4.615 0.531 1.00 75.31 174 PRO A C 1
ATOM 1394 O O . PRO A 1 174 ? 12.871 -5.686 0.964 1.00 75.31 174 PRO A O 1
ATOM 1397 N N . TYR A 1 175 ? 12.468 -3.660 0.083 1.00 77.94 175 TYR A N 1
ATOM 1398 C CA . TYR A 1 175 ? 11.003 -3.762 0.116 1.00 77.94 175 TYR A CA 1
ATOM 1399 C C . TYR A 1 175 ? 10.390 -3.862 1.524 1.00 77.94 175 TYR A C 1
ATOM 1401 O O . TYR A 1 175 ? 9.329 -4.460 1.677 1.00 77.94 175 TYR A O 1
ATOM 1409 N N . GLY A 1 176 ? 10.994 -3.231 2.538 1.00 76.56 176 GLY A N 1
ATOM 1410 C CA . GLY A 1 176 ? 10.523 -3.272 3.932 1.00 76.56 176 GLY A CA 1
ATOM 1411 C C . GLY A 1 176 ? 9.014 -3.046 4.097 1.00 76.56 176 GLY A C 1
ATOM 1412 O O . GLY A 1 176 ? 8.343 -3.857 4.729 1.00 76.56 176 GLY A O 1
ATOM 1413 N N . VAL A 1 177 ? 8.441 -2.021 3.450 1.00 75.25 177 VAL A N 1
ATOM 1414 C CA . VAL A 1 177 ? 6.981 -1.768 3.477 1.00 75.25 177 VAL A CA 1
ATOM 1415 C C . VAL A 1 177 ? 6.171 -2.943 2.927 1.00 75.25 177 VAL A C 1
ATOM 1417 O O . VAL A 1 177 ? 5.186 -3.350 3.538 1.00 75.25 177 VAL A O 1
ATOM 1420 N N . LEU A 1 178 ? 6.571 -3.469 1.767 1.00 82.44 178 LEU A N 1
ATOM 1421 C CA . LEU A 1 178 ? 5.869 -4.566 1.104 1.00 82.44 178 LEU A CA 1
ATOM 1422 C C . LEU A 1 178 ? 5.933 -5.828 1.963 1.00 82.44 178 LEU A C 1
ATOM 1424 O O . LEU A 1 178 ? 4.909 -6.453 2.205 1.00 82.44 178 LEU A O 1
ATOM 1428 N N . LEU A 1 179 ? 7.128 -6.162 2.454 1.00 82.31 179 LEU A N 1
ATOM 1429 C CA . LEU A 1 179 ? 7.357 -7.323 3.303 1.00 82.31 179 LEU A CA 1
ATOM 1430 C C . LEU A 1 179 ? 6.582 -7.201 4.622 1.00 82.31 179 LEU A C 1
ATOM 1432 O O . LEU A 1 179 ? 5.951 -8.163 5.037 1.00 82.31 179 LEU A O 1
ATOM 1436 N N . THR A 1 180 ? 6.523 -6.010 5.225 1.00 80.12 180 THR A N 1
ATOM 1437 C CA . THR A 1 180 ? 5.707 -5.747 6.427 1.00 80.12 180 THR A CA 1
ATOM 1438 C C . THR A 1 180 ? 4.231 -6.065 6.169 1.00 80.12 180 THR A C 1
ATOM 1440 O O . THR A 1 180 ? 3.585 -6.773 6.937 1.00 80.12 180 THR A O 1
ATOM 1443 N N . GLN A 1 181 ? 3.681 -5.553 5.065 1.00 82.81 181 GLN A N 1
ATOM 1444 C CA . GLN A 1 181 ? 2.279 -5.777 4.710 1.00 82.81 181 GLN A CA 1
ATOM 1445 C C . GLN A 1 181 ? 2.002 -7.238 4.346 1.00 82.81 181 GLN A C 1
ATOM 1447 O O . GLN A 1 181 ? 0.949 -7.765 4.699 1.00 82.81 181 GLN A O 1
ATOM 1452 N N . PHE A 1 182 ? 2.947 -7.890 3.671 1.00 86.94 182 PHE A N 1
ATOM 1453 C CA . PHE A 1 182 ? 2.885 -9.310 3.353 1.00 86.94 182 PHE A CA 1
ATOM 1454 C C . PHE A 1 182 ? 2.810 -10.155 4.631 1.00 86.94 182 PHE A C 1
ATOM 1456 O O . PHE A 1 182 ? 1.886 -10.948 4.787 1.00 86.94 182 PHE A O 1
ATOM 1463 N N . LEU A 1 183 ? 3.700 -9.908 5.597 1.00 84.38 183 LEU A N 1
ATOM 1464 C CA . LEU A 1 183 ? 3.705 -10.588 6.897 1.00 84.38 183 LEU A CA 1
ATOM 1465 C C . LEU A 1 183 ? 2.414 -10.345 7.690 1.00 84.38 183 LEU A C 1
ATOM 1467 O O . LEU A 1 183 ? 1.843 -11.283 8.245 1.00 84.38 183 LEU A O 1
ATOM 1471 N N . HIS A 1 184 ? 1.908 -9.109 7.689 1.00 82.88 184 HIS A N 1
ATOM 1472 C CA . HIS A 1 184 ? 0.631 -8.782 8.322 1.00 82.88 184 HIS A CA 1
ATOM 1473 C C . HIS A 1 184 ? -0.541 -9.544 7.678 1.00 82.88 184 HIS A C 1
ATOM 1475 O O . HIS A 1 184 ? -1.424 -10.035 8.382 1.00 82.88 184 HIS A O 1
ATOM 1481 N N . ASN A 1 185 ? -0.552 -9.687 6.348 1.00 85.00 185 ASN A N 1
ATOM 1482 C CA . ASN A 1 185 ? -1.569 -10.477 5.648 1.00 85.00 185 ASN A CA 1
ATOM 1483 C C . ASN A 1 185 ? -1.491 -11.973 5.980 1.00 85.00 185 ASN A C 1
ATOM 1485 O O . ASN A 1 185 ? -2.525 -12.635 6.008 1.00 85.00 185 ASN A O 1
ATOM 1489 N N . LEU A 1 186 ? -0.300 -12.481 6.300 1.00 85.50 186 LEU A N 1
ATOM 1490 C CA . LEU A 1 186 ? -0.090 -13.843 6.798 1.00 85.50 186 LEU A CA 1
ATOM 1491 C C . LEU A 1 186 ? -0.340 -13.993 8.311 1.00 85.50 186 LEU A C 1
ATOM 1493 O O . LEU A 1 186 ? -0.071 -15.049 8.876 1.00 85.50 186 LEU A O 1
ATOM 1497 N N . MET A 1 187 ? -0.875 -12.9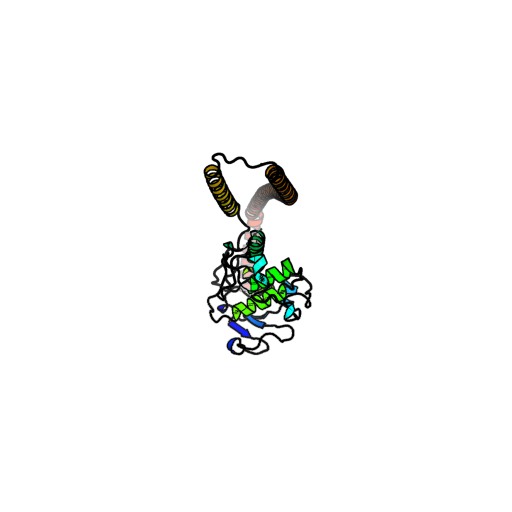61 8.974 1.00 84.19 187 MET A N 1
ATOM 1498 C CA . MET A 1 187 ? -1.157 -12.936 10.416 1.00 84.19 187 MET A CA 1
ATOM 1499 C C . MET A 1 187 ? 0.077 -13.166 11.306 1.00 84.19 187 MET A C 1
ATOM 1501 O O . MET A 1 187 ? -0.053 -13.626 12.443 1.00 84.19 187 MET A O 1
ATOM 1505 N N . VAL A 1 188 ? 1.272 -12.826 10.817 1.00 80.56 188 VAL A N 1
ATOM 1506 C CA . VAL A 1 188 ? 2.498 -12.886 11.619 1.00 80.56 188 VAL A CA 1
ATOM 1507 C C . VAL A 1 188 ? 2.450 -11.769 12.677 1.00 80.56 188 VAL A C 1
ATOM 1509 O O . VAL A 1 188 ? 2.238 -10.607 12.320 1.00 80.56 188 VAL A O 1
ATOM 1512 N N . PRO A 1 189 ? 2.598 -12.085 13.977 1.00 70.69 189 PRO A N 1
ATOM 1513 C CA . PRO A 1 189 ? 2.510 -11.091 15.044 1.00 70.69 189 PRO A CA 1
ATOM 1514 C C . PRO A 1 189 ? 3.679 -10.095 14.993 1.00 70.69 189 PRO A C 1
ATOM 1516 O O . PRO A 1 189 ? 4.815 -10.483 14.738 1.00 70.69 189 PRO A O 1
ATOM 1519 N N . GLU A 1 190 ? 3.404 -8.816 15.273 1.00 68.94 190 GLU A N 1
ATOM 1520 C CA . GLU A 1 190 ? 4.439 -7.773 15.381 1.00 68.94 190 GLU A CA 1
ATOM 1521 C C . GLU A 1 190 ? 5.247 -7.938 16.683 1.00 68.94 190 GLU A C 1
ATOM 1523 O O . GLU A 1 190 ? 4.671 -8.148 17.758 1.00 68.94 190 GLU A O 1
ATOM 1528 N N . GLY A 1 191 ? 6.576 -7.796 16.615 1.00 63.53 191 GLY A N 1
ATOM 1529 C CA . GLY A 1 191 ? 7.436 -7.779 17.797 1.00 63.53 191 GLY A CA 1
ATOM 1530 C C . GLY A 1 191 ? 7.183 -6.543 18.673 1.00 63.53 191 GLY A C 1
ATOM 1531 O O . GLY A 1 191 ? 7.031 -5.425 18.180 1.00 63.53 191 GLY A O 1
ATOM 1532 N N . ALA A 1 192 ? 7.158 -6.716 19.999 1.00 51.94 192 ALA A N 1
ATOM 1533 C CA . ALA A 1 192 ? 6.791 -5.655 20.949 1.00 51.94 192 ALA A CA 1
ATOM 1534 C C . ALA A 1 192 ? 7.768 -4.453 21.012 1.00 51.94 192 ALA A C 1
ATOM 1536 O O . ALA A 1 192 ? 7.415 -3.438 21.610 1.00 51.94 192 ALA A O 1
ATOM 1537 N N . ASP A 1 193 ? 8.962 -4.549 20.410 1.00 56.28 193 ASP A N 1
ATOM 1538 C CA . ASP A 1 193 ? 10.067 -3.581 20.560 1.00 56.28 193 ASP A CA 1
ATOM 1539 C C . ASP A 1 193 ? 10.647 -3.085 19.212 1.00 56.28 193 ASP A C 1
ATOM 1541 O O . ASP A 1 193 ? 11.798 -2.661 19.115 1.00 56.28 193 ASP A O 1
ATOM 1545 N N . GLU A 1 194 ? 9.868 -3.160 18.128 1.00 59.25 194 GLU A N 1
ATOM 1546 C CA . GLU A 1 194 ? 10.363 -2.844 16.783 1.00 59.25 194 GLU A CA 1
ATOM 1547 C C . GLU A 1 194 ? 10.502 -1.339 16.486 1.00 59.25 194 GLU A C 1
ATOM 1549 O O . GLU A 1 194 ? 9.606 -0.518 16.726 1.00 59.25 194 GLU A O 1
ATOM 1554 N N . LEU A 1 195 ? 11.618 -0.985 15.835 1.00 55.09 195 LEU A N 1
ATOM 1555 C CA . LEU A 1 195 ? 11.843 0.343 15.273 1.00 55.09 195 LEU A CA 1
ATOM 1556 C C . LEU A 1 195 ? 10.976 0.556 14.027 1.00 55.09 195 LEU A C 1
ATOM 1558 O O . LEU A 1 195 ? 11.294 0.153 12.909 1.00 55.09 195 LEU A O 1
ATOM 1562 N N . ARG A 1 196 ? 9.884 1.273 14.250 1.00 58.84 196 ARG A N 1
ATOM 1563 C CA . ARG A 1 196 ? 8.960 1.785 13.244 1.00 58.84 196 ARG A CA 1
ATOM 1564 C C . ARG A 1 196 ? 9.592 2.921 12.428 1.00 58.84 196 ARG A C 1
ATOM 1566 O O . ARG A 1 196 ? 9.752 4.040 12.919 1.00 58.84 196 ARG A O 1
ATOM 1573 N N . ALA A 1 197 ? 9.929 2.654 11.171 1.00 56.47 197 ALA A N 1
ATOM 1574 C CA . ALA A 1 197 ? 10.303 3.667 10.195 1.00 56.47 197 ALA A CA 1
ATOM 1575 C C . ALA A 1 197 ? 9.052 4.309 9.573 1.00 56.47 197 ALA A C 1
ATOM 1577 O O . ALA A 1 197 ? 8.014 3.686 9.360 1.00 56.47 197 ALA A O 1
ATOM 1578 N N . LEU A 1 198 ? 9.128 5.605 9.281 1.00 50.16 198 LEU A N 1
ATOM 1579 C CA . LEU A 1 198 ? 8.091 6.244 8.478 1.00 50.16 198 LEU A CA 1
ATOM 1580 C C . LEU A 1 198 ? 8.294 5.811 7.023 1.00 50.16 198 LEU A C 1
ATOM 1582 O O . LEU A 1 198 ? 9.431 5.900 6.553 1.00 50.16 198 LEU A O 1
ATOM 1586 N N . PRO A 1 199 ? 7.230 5.413 6.303 1.00 50.50 199 PRO A N 1
ATOM 1587 C CA . PRO A 1 199 ? 7.342 5.102 4.888 1.00 50.50 199 PRO A CA 1
ATOM 1588 C C . PRO A 1 199 ? 7.961 6.296 4.167 1.00 50.50 199 PRO A C 1
ATOM 1590 O O . PRO A 1 199 ? 7.713 7.455 4.531 1.00 50.50 199 PRO A O 1
ATOM 1593 N N . LEU A 1 200 ? 8.753 6.021 3.129 1.00 49.00 200 LEU A N 1
ATOM 1594 C CA . LEU A 1 200 ? 9.250 7.056 2.226 1.00 49.00 200 LEU A CA 1
ATOM 1595 C C . LEU A 1 200 ? 8.059 7.881 1.721 1.00 49.00 200 LEU A C 1
ATOM 1597 O O . LEU A 1 200 ? 7.262 7.434 0.899 1.00 49.00 200 LEU A O 1
ATOM 1601 N N . GLY A 1 201 ? 7.904 9.088 2.269 1.00 43.19 201 GLY A N 1
ATOM 1602 C CA . GLY A 1 201 ? 6.797 9.959 1.908 1.00 43.19 201 GLY A CA 1
ATOM 1603 C C . GLY A 1 201 ? 6.852 10.306 0.423 1.00 43.19 201 GLY A C 1
ATOM 1604 O O . GLY A 1 201 ? 7.936 10.461 -0.146 1.00 43.19 201 GLY A O 1
ATOM 1605 N N . SER A 1 202 ? 5.682 10.498 -0.194 1.00 45.81 202 SER A N 1
ATOM 1606 C CA . SER A 1 202 ? 5.572 11.115 -1.523 1.00 45.81 202 SER A CA 1
ATOM 1607 C C . SER A 1 202 ? 6.489 12.337 -1.602 1.00 45.81 202 SER A C 1
ATOM 1609 O O . SER A 1 202 ? 6.551 13.078 -0.614 1.00 45.81 202 SER A O 1
ATOM 1611 N N . ILE A 1 203 ? 7.155 12.573 -2.742 1.00 49.41 203 ILE A N 1
ATOM 1612 C CA . ILE A 1 203 ? 8.031 13.740 -2.952 1.00 49.41 203 ILE A CA 1
ATOM 1613 C C . ILE A 1 203 ? 7.316 14.994 -2.441 1.00 49.41 203 ILE A C 1
ATOM 1615 O O . ILE A 1 203 ? 6.396 15.518 -3.065 1.00 49.41 203 ILE A O 1
ATOM 1619 N N . ASN A 1 204 ? 7.709 15.452 -1.255 1.00 48.56 204 ASN A N 1
ATOM 1620 C CA . ASN A 1 204 ? 6.973 16.508 -0.584 1.00 48.56 204 ASN A CA 1
ATOM 1621 C C . ASN A 1 204 ? 7.300 17.862 -1.233 1.00 48.56 204 ASN A C 1
ATOM 1623 O O . ASN A 1 204 ? 8.334 18.051 -1.883 1.00 48.56 204 ASN A O 1
ATOM 1627 N N . LYS A 1 205 ? 6.416 18.845 -1.038 1.00 44.72 205 LYS A N 1
ATOM 1628 C CA . LYS A 1 205 ? 6.545 20.198 -1.612 1.00 44.72 205 LYS A CA 1
ATOM 1629 C C . LYS A 1 205 ? 7.900 20.852 -1.310 1.00 44.72 205 LYS A C 1
ATOM 1631 O O . LYS A 1 205 ? 8.394 21.651 -2.107 1.00 44.72 205 LYS A O 1
ATOM 1636 N N . THR A 1 206 ? 8.515 20.510 -0.177 1.00 52.28 206 THR A N 1
ATOM 1637 C CA . THR A 1 206 ? 9.833 21.013 0.227 1.00 52.28 206 THR A CA 1
ATOM 1638 C C . THR A 1 206 ? 10.963 20.354 -0.565 1.00 52.28 206 THR A C 1
ATOM 1640 O O . THR A 1 206 ? 11.874 21.055 -1.002 1.00 52.28 206 THR A O 1
ATOM 1643 N N . THR A 1 207 ? 10.885 19.050 -0.834 1.00 57.44 207 THR A N 1
ATOM 1644 C CA . THR A 1 207 ? 11.812 18.321 -1.717 1.00 57.44 207 THR A CA 1
ATOM 1645 C C . THR A 1 207 ? 11.703 18.816 -3.155 1.00 57.44 207 THR A C 1
ATOM 1647 O O . THR A 1 207 ? 12.723 19.138 -3.769 1.00 57.44 207 THR A O 1
ATOM 1650 N N . LEU A 1 208 ? 10.479 19.007 -3.660 1.00 51.28 208 LEU A N 1
ATOM 1651 C CA . LEU A 1 208 ? 10.252 19.606 -4.976 1.00 51.28 208 LEU A CA 1
ATOM 1652 C C . LEU A 1 208 ? 10.797 21.043 -5.045 1.00 51.28 208 LEU A C 1
ATOM 1654 O O . LEU A 1 208 ? 11.530 21.377 -5.971 1.00 51.28 208 LEU A O 1
ATOM 1658 N N . SER A 1 209 ? 10.530 21.877 -4.033 1.00 52.22 209 SER A N 1
ATOM 1659 C CA . SER A 1 209 ? 11.073 23.245 -3.952 1.00 52.22 209 SER A CA 1
ATOM 1660 C C . SER A 1 209 ? 12.600 23.283 -3.954 1.00 52.22 209 SER A C 1
ATOM 1662 O O . SER A 1 209 ? 13.189 24.122 -4.637 1.00 52.22 209 SER A O 1
ATOM 1664 N N . LYS A 1 210 ? 13.262 22.377 -3.223 1.00 63.19 210 LYS A N 1
ATOM 1665 C CA . LYS A 1 210 ? 14.730 22.272 -3.200 1.00 63.19 210 LYS A CA 1
ATOM 1666 C C . LYS A 1 210 ? 15.283 21.871 -4.568 1.00 63.19 210 LYS A C 1
ATOM 1668 O O . LYS A 1 210 ? 16.229 22.502 -5.036 1.00 63.19 210 LYS A O 1
ATOM 1673 N N . SER A 1 211 ? 14.651 20.900 -5.228 1.00 57.69 211 SER A N 1
ATOM 1674 C CA . SER A 1 211 ? 14.982 20.499 -6.600 1.00 57.69 211 SER A CA 1
ATOM 1675 C C . SER A 1 211 ? 14.815 21.667 -7.583 1.00 57.69 211 SER A C 1
ATOM 1677 O O . SER A 1 211 ? 15.753 22.024 -8.292 1.00 57.69 211 SER A O 1
ATOM 1679 N N . MET A 1 212 ? 13.680 22.374 -7.544 1.00 57.06 212 MET A N 1
ATOM 1680 C CA . MET A 1 212 ? 13.438 23.555 -8.382 1.00 57.06 212 MET A CA 1
ATOM 1681 C C . MET A 1 212 ? 14.453 24.677 -8.128 1.00 57.06 212 MET A C 1
ATOM 1683 O O . MET A 1 212 ? 14.925 25.311 -9.073 1.00 57.06 212 MET A O 1
ATOM 1687 N N . ALA A 1 213 ? 14.814 24.932 -6.868 1.00 65.25 213 ALA A N 1
ATOM 1688 C CA . ALA A 1 213 ? 15.835 25.915 -6.516 1.00 65.25 213 ALA A CA 1
ATOM 1689 C C . ALA A 1 213 ? 17.216 25.515 -7.057 1.00 65.25 213 ALA A C 1
ATOM 1691 O O . ALA A 1 213 ? 17.960 26.369 -7.542 1.00 65.25 213 ALA A O 1
ATOM 1692 N N . GLN A 1 214 ? 17.545 24.224 -7.030 1.00 61.72 214 GLN A N 1
ATOM 1693 C CA . GLN A 1 214 ? 18.774 23.696 -7.610 1.00 61.72 214 GLN A CA 1
ATOM 1694 C C . GLN A 1 214 ? 18.784 23.846 -9.138 1.00 61.72 214 GLN A C 1
ATOM 1696 O O . GLN A 1 214 ? 19.760 24.355 -9.686 1.00 61.72 214 GLN A O 1
ATOM 1701 N N . THR A 1 215 ? 17.677 23.536 -9.817 1.00 55.16 215 THR A N 1
ATOM 1702 C CA . THR A 1 215 ? 17.509 23.758 -11.262 1.00 55.16 215 THR A CA 1
ATOM 1703 C C . THR A 1 215 ? 17.653 25.236 -11.630 1.00 55.16 215 THR A C 1
ATOM 1705 O O . THR A 1 215 ? 18.365 25.570 -12.576 1.00 55.16 215 THR A O 1
ATOM 1708 N N . ARG A 1 216 ? 17.067 26.152 -10.843 1.00 68.06 216 ARG A N 1
ATOM 1709 C CA . ARG A 1 216 ? 17.235 27.606 -11.029 1.00 68.06 216 ARG A CA 1
ATOM 1710 C C . ARG A 1 216 ? 18.690 28.046 -10.872 1.00 68.06 216 ARG A C 1
ATOM 1712 O O . ARG A 1 216 ? 19.145 28.885 -11.644 1.00 68.06 216 ARG A O 1
ATOM 1719 N N . ARG A 1 217 ? 19.433 27.477 -9.917 1.00 67.19 217 ARG A N 1
ATOM 1720 C CA . ARG A 1 217 ? 20.866 27.769 -9.726 1.00 67.19 217 ARG A CA 1
ATOM 1721 C C . ARG A 1 217 ? 21.715 27.271 -10.895 1.00 67.19 217 ARG A C 1
ATOM 1723 O O . ARG A 1 217 ? 22.571 28.014 -11.361 1.00 67.19 217 ARG A O 1
ATOM 1730 N N . VAL A 1 218 ? 21.451 26.066 -11.406 1.00 64.12 218 VAL A N 1
ATOM 1731 C CA . VAL A 1 218 ? 22.158 25.505 -12.574 1.00 64.12 218 VAL A CA 1
ATOM 1732 C C . VAL A 1 218 ? 21.867 26.323 -13.837 1.00 64.12 218 VAL A C 1
ATOM 1734 O O . VAL A 1 218 ? 22.794 26.699 -14.551 1.00 64.12 218 VAL A O 1
ATOM 1737 N N . LEU A 1 219 ? 20.602 26.687 -14.074 1.00 59.66 219 LEU A N 1
ATOM 1738 C CA . LEU A 1 219 ? 20.213 27.580 -15.172 1.00 59.66 219 LEU A CA 1
ATOM 1739 C C . LEU A 1 219 ? 20.828 28.979 -15.028 1.00 59.66 219 LEU A C 1
ATOM 1741 O O . LEU A 1 219 ? 21.260 29.564 -16.018 1.00 59.66 219 LEU A O 1
ATOM 1745 N N . GLY A 1 220 ? 20.897 29.509 -13.805 1.00 67.25 220 GLY A N 1
ATOM 1746 C CA . GLY A 1 220 ? 21.566 30.773 -13.503 1.00 67.25 220 GLY A CA 1
ATOM 1747 C C . GLY A 1 220 ? 23.059 30.728 -13.829 1.00 67.25 220 GLY A C 1
ATOM 1748 O O . GLY A 1 220 ? 23.556 31.605 -14.530 1.00 67.25 220 GLY A O 1
ATOM 1749 N N . ALA A 1 221 ? 23.757 29.670 -13.413 1.00 61.31 221 ALA A N 1
ATOM 1750 C CA . ALA A 1 221 ? 25.170 29.463 -13.725 1.00 61.31 221 ALA A CA 1
ATOM 1751 C C . ALA A 1 221 ? 25.418 29.314 -15.238 1.00 61.31 221 ALA A C 1
ATOM 1753 O O . ALA A 1 221 ? 26.353 29.913 -15.768 1.00 61.31 221 ALA A O 1
ATOM 1754 N N . ALA A 1 222 ? 24.546 28.598 -15.956 1.00 53.94 222 ALA A N 1
ATOM 1755 C CA . ALA A 1 222 ? 24.620 28.464 -17.411 1.00 53.94 222 ALA A CA 1
ATOM 1756 C C . ALA A 1 222 ? 24.389 29.802 -18.143 1.00 53.94 222 ALA A C 1
ATOM 1758 O O . ALA A 1 222 ? 25.068 30.091 -19.129 1.00 53.94 222 ALA A O 1
ATOM 1759 N N . ARG A 1 223 ? 23.479 30.654 -17.646 1.00 59.84 223 ARG A N 1
ATOM 1760 C CA . ARG A 1 223 ? 23.266 32.017 -18.171 1.00 59.84 223 ARG A CA 1
ATOM 1761 C C . ARG A 1 223 ? 24.471 32.923 -17.928 1.00 59.84 223 ARG A C 1
ATOM 1763 O O . ARG A 1 223 ? 24.868 33.638 -18.840 1.00 59.84 223 ARG A O 1
ATOM 1770 N N . VAL A 1 224 ? 25.091 32.848 -16.749 1.00 63.00 224 VAL A N 1
ATOM 1771 C CA . VAL A 1 224 ? 26.323 33.594 -16.432 1.00 63.00 224 VAL A CA 1
ATOM 1772 C C . VAL A 1 224 ? 27.496 33.125 -17.303 1.00 63.00 224 VAL A C 1
ATOM 1774 O O . VAL A 1 224 ? 28.272 33.947 -17.782 1.00 63.00 224 VAL A O 1
ATOM 1777 N N . ALA A 1 225 ? 27.603 31.821 -17.573 1.00 54.69 225 ALA A N 1
ATOM 1778 C CA . ALA A 1 225 ? 28.611 31.272 -18.478 1.00 54.69 225 ALA A CA 1
ATOM 1779 C C . ALA A 1 225 ? 28.393 31.690 -19.946 1.00 54.69 225 ALA A C 1
ATOM 1781 O O . ALA A 1 225 ? 29.369 31.901 -20.662 1.00 54.69 225 ALA A O 1
ATOM 1782 N N . ARG A 1 226 ? 27.135 31.855 -20.388 1.00 53.66 226 ARG A N 1
ATOM 1783 C CA . ARG A 1 226 ? 26.793 32.410 -21.713 1.00 53.66 226 ARG A CA 1
ATOM 1784 C C . ARG A 1 226 ? 27.076 33.904 -21.824 1.00 53.66 226 ARG A C 1
ATOM 1786 O O . ARG A 1 226 ? 27.666 34.314 -22.810 1.00 53.66 226 ARG A O 1
ATOM 1793 N N . ALA A 1 227 ? 26.739 34.687 -20.800 1.00 54.78 227 ALA A N 1
ATOM 1794 C CA . ALA A 1 227 ? 27.025 36.123 -20.772 1.00 54.78 227 ALA A CA 1
ATOM 1795 C C . ALA A 1 227 ? 28.535 36.423 -20.802 1.00 54.78 227 ALA A C 1
ATOM 1797 O O . ALA A 1 227 ? 28.950 37.462 -21.290 1.00 54.78 227 ALA A O 1
ATOM 1798 N N . ARG A 1 228 ? 29.374 35.490 -20.327 1.00 53.47 228 ARG A N 1
ATOM 1799 C CA . ARG A 1 228 ? 30.840 35.564 -20.463 1.00 53.47 228 ARG A CA 1
ATOM 1800 C C . ARG A 1 228 ? 31.375 35.111 -21.829 1.00 53.47 228 ARG A C 1
ATOM 1802 O O . ARG A 1 228 ? 32.574 35.225 -22.054 1.00 53.47 228 ARG A O 1
ATOM 1809 N N . ARG A 1 229 ? 30.530 34.560 -22.709 1.00 53.53 229 ARG A N 1
ATOM 1810 C CA . ARG A 1 229 ? 30.890 34.115 -24.069 1.00 53.53 229 ARG A CA 1
ATOM 1811 C C . ARG A 1 229 ? 30.373 35.039 -25.177 1.00 53.53 229 ARG A C 1
ATOM 1813 O O . ARG A 1 229 ? 30.696 34.793 -26.332 1.00 53.53 229 ARG A O 1
ATOM 1820 N N . GLU A 1 230 ? 29.599 36.069 -24.848 1.00 46.59 230 GLU A N 1
ATOM 1821 C CA . GLU A 1 230 ? 29.073 37.032 -25.819 1.00 46.59 230 GLU A CA 1
ATOM 1822 C C . GLU A 1 230 ? 29.821 38.372 -25.701 1.00 46.59 230 GLU A C 1
ATOM 1824 O O . GLU A 1 230 ? 29.392 39.278 -24.998 1.00 46.59 230 GLU A O 1
ATOM 1829 N N . ASP A 1 231 ? 30.953 38.458 -26.405 1.00 40.28 231 ASP A N 1
ATOM 1830 C CA . ASP A 1 231 ? 31.497 39.677 -27.032 1.00 40.28 231 ASP A CA 1
ATOM 1831 C C . ASP A 1 231 ? 31.868 39.279 -28.488 1.00 40.28 231 ASP A C 1
ATOM 1833 O O . ASP A 1 231 ? 32.122 38.094 -28.742 1.00 40.28 231 ASP A O 1
ATOM 1837 N N . PRO A 1 232 ? 31.755 40.161 -29.498 1.00 48.75 232 PRO A N 1
ATOM 1838 C CA . PRO A 1 232 ? 30.941 39.878 -30.678 1.00 48.75 232 PRO A CA 1
ATOM 1839 C C . PRO A 1 232 ? 31.679 39.071 -31.751 1.00 48.75 232 PRO A C 1
ATOM 1841 O O . PRO A 1 232 ? 32.596 39.552 -32.411 1.00 48.75 232 PRO A O 1
ATOM 1844 N N . GLY A 1 233 ? 31.194 37.853 -31.992 1.00 40.91 233 GLY A N 1
ATOM 1845 C CA . GLY A 1 233 ? 31.529 37.030 -33.150 1.00 40.91 233 GLY A CA 1
ATOM 1846 C C . GLY A 1 233 ? 30.255 36.643 -33.892 1.00 40.91 233 GLY A C 1
ATOM 1847 O O . GLY A 1 233 ? 29.473 35.823 -33.423 1.00 40.91 233 GLY A O 1
ATOM 1848 N N . GLN A 1 234 ? 30.045 37.283 -35.036 1.00 49.62 234 GLN A N 1
ATOM 1849 C CA . GLN A 1 234 ? 28.915 37.144 -35.951 1.00 49.62 234 GLN A CA 1
ATOM 1850 C C . GLN A 1 234 ? 28.692 35.673 -36.356 1.00 49.62 234 GLN A C 1
ATOM 1852 O O . GLN A 1 234 ? 29.549 35.063 -36.991 1.00 49.62 234 GLN A O 1
ATOM 1857 N N . GLY A 1 235 ? 27.536 35.099 -36.004 1.00 39.78 235 GLY A N 1
ATOM 1858 C CA . GLY A 1 235 ? 27.180 33.721 -36.346 1.00 39.78 235 GLY A CA 1
ATOM 1859 C C . GLY A 1 235 ? 25.668 33.503 -36.340 1.00 39.78 235 GLY A C 1
ATOM 1860 O O . GLY A 1 235 ? 25.007 33.721 -35.331 1.00 39.78 235 GLY A O 1
ATOM 1861 N N . SER A 1 236 ? 25.141 33.106 -37.500 1.00 52.00 236 SER A N 1
ATOM 1862 C CA . SER A 1 236 ? 23.726 32.922 -37.853 1.00 52.00 236 SER A CA 1
ATOM 1863 C C . SER A 1 236 ? 22.858 32.273 -36.759 1.00 52.00 236 SER A C 1
ATOM 1865 O O . SER A 1 236 ? 23.032 31.107 -36.409 1.00 52.00 236 SER A O 1
ATOM 1867 N N . SER A 1 237 ? 21.880 33.025 -36.248 1.00 46.41 237 SER A N 1
ATOM 1868 C CA . SER A 1 237 ? 20.956 32.634 -35.172 1.00 46.41 237 SER A CA 1
ATOM 1869 C C . SER A 1 237 ? 19.631 32.017 -35.652 1.00 46.41 237 SER A C 1
ATOM 1871 O O . SER A 1 237 ? 18.792 31.658 -34.825 1.00 46.41 237 SER A O 1
ATOM 1873 N N . GLN A 1 238 ? 19.433 31.805 -36.958 1.00 47.69 238 GLN A N 1
ATOM 1874 C CA . GLN A 1 238 ? 18.145 31.333 -37.493 1.00 47.69 238 GLN A CA 1
ATOM 1875 C C . GLN A 1 238 ? 17.770 29.886 -37.103 1.00 47.69 238 GLN A C 1
ATOM 1877 O O . GLN A 1 238 ? 16.586 29.578 -37.014 1.00 47.69 238 GLN A O 1
ATOM 1882 N N . GLY A 1 239 ? 18.733 29.007 -36.796 1.00 47.50 239 GLY A N 1
ATOM 1883 C CA . GLY A 1 239 ? 18.447 27.623 -36.369 1.00 47.50 239 GLY A CA 1
ATOM 1884 C C . GLY A 1 239 ? 18.078 27.463 -34.884 1.00 47.50 239 GLY A C 1
ATOM 1885 O O . GLY A 1 239 ? 17.400 26.510 -34.507 1.00 47.50 239 GLY A O 1
ATOM 1886 N N . LEU A 1 240 ? 18.490 28.405 -34.028 1.00 46.31 240 LEU A N 1
ATOM 1887 C CA . LEU A 1 240 ? 18.302 28.326 -32.572 1.00 46.31 240 LEU A CA 1
ATOM 1888 C C . LEU A 1 240 ? 16.934 28.851 -32.113 1.00 46.31 240 LEU A C 1
ATOM 1890 O O . LEU A 1 240 ? 16.452 28.432 -31.063 1.00 46.31 240 LEU A O 1
ATOM 1894 N N . GLU A 1 241 ? 16.298 29.736 -32.882 1.00 47.53 241 GLU A N 1
ATOM 1895 C CA . GLU A 1 241 ? 14.970 30.287 -32.574 1.00 47.53 241 GLU A CA 1
ATOM 1896 C C . GLU A 1 241 ? 13.879 29.202 -32.666 1.00 47.53 241 GLU A C 1
ATOM 1898 O O . GLU A 1 241 ? 13.061 29.054 -31.758 1.00 47.53 241 GLU A O 1
ATOM 1903 N N . GLY A 1 242 ? 13.929 28.360 -33.708 1.00 51.59 242 GLY A N 1
ATOM 1904 C CA . GLY A 1 242 ? 13.009 27.228 -33.882 1.00 51.59 242 GLY A CA 1
ATOM 1905 C C . GLY A 1 242 ? 13.164 26.165 -32.791 1.00 51.59 242 GLY A C 1
ATOM 1906 O O . GLY A 1 242 ? 12.175 25.667 -32.256 1.00 51.59 242 GLY A O 1
ATOM 1907 N N . GLN A 1 243 ? 14.404 25.890 -32.375 1.00 50.78 243 GLN A N 1
ATOM 1908 C CA . GLN A 1 243 ? 14.693 24.950 -31.291 1.00 50.78 243 GLN A CA 1
ATOM 1909 C C . GLN A 1 243 ? 14.264 25.498 -29.914 1.00 50.78 243 GLN A C 1
ATOM 1911 O O . GLN A 1 243 ? 13.800 24.741 -29.064 1.00 50.78 243 GLN A O 1
ATOM 1916 N N . ARG A 1 244 ? 14.356 26.820 -29.690 1.00 54.62 244 ARG A N 1
ATOM 1917 C CA . ARG A 1 244 ? 13.844 27.492 -28.476 1.00 54.62 244 ARG A CA 1
ATOM 1918 C C . ARG A 1 244 ? 12.316 27.501 -28.418 1.00 54.62 244 ARG A C 1
ATOM 1920 O O . ARG A 1 244 ? 11.759 27.262 -27.349 1.00 54.62 244 ARG A O 1
ATOM 1927 N N . SER A 1 245 ? 11.661 27.739 -29.553 1.00 61.28 245 SER A N 1
ATOM 1928 C CA . SER A 1 245 ? 10.200 27.712 -29.681 1.00 61.28 245 SER A CA 1
ATOM 1929 C C . SER A 1 245 ? 9.632 26.318 -29.391 1.00 61.28 245 SER A C 1
ATOM 1931 O O . SER A 1 245 ? 8.703 26.177 -28.597 1.00 61.28 245 SER A O 1
ATOM 1933 N N . TRP A 1 246 ? 10.267 25.269 -29.925 1.00 68.31 246 TRP A N 1
ATOM 1934 C CA . TRP A 1 246 ? 9.847 23.885 -29.692 1.00 68.31 246 TRP A CA 1
ATOM 1935 C C . TRP A 1 246 ? 9.950 23.470 -28.216 1.00 68.31 246 TRP A C 1
ATOM 1937 O O . TRP A 1 246 ? 9.009 22.905 -27.665 1.00 68.31 246 TRP A O 1
ATOM 1947 N N . VAL A 1 247 ? 11.049 23.823 -27.535 1.00 68.75 247 VAL A N 1
ATOM 1948 C CA . VAL A 1 247 ? 11.211 23.537 -26.097 1.00 68.75 247 VAL A CA 1
ATOM 1949 C C . VAL A 1 247 ? 10.183 24.296 -25.254 1.00 68.75 247 VAL A C 1
ATOM 1951 O O . VAL A 1 247 ? 9.661 23.739 -24.289 1.00 68.75 247 VAL A O 1
ATOM 1954 N N . ALA A 1 248 ? 9.863 25.544 -25.606 1.00 71.19 248 ALA A N 1
ATOM 1955 C CA . ALA A 1 248 ? 8.830 26.307 -24.909 1.00 71.19 248 ALA A CA 1
ATOM 1956 C C . ALA A 1 248 ? 7.441 25.675 -25.087 1.00 71.19 248 ALA A C 1
ATOM 1958 O O . ALA A 1 248 ? 6.744 25.481 -24.094 1.00 71.19 248 ALA A O 1
ATOM 1959 N N . SER A 1 249 ? 7.093 25.280 -26.318 1.00 75.44 249 SER A N 1
ATOM 1960 C CA . SER A 1 249 ? 5.824 24.617 -26.641 1.00 75.44 249 SER A CA 1
ATOM 1961 C C . SER A 1 249 ? 5.674 23.270 -25.926 1.00 75.44 249 SER A C 1
ATOM 1963 O O . SER A 1 249 ? 4.623 22.965 -25.366 1.00 75.44 249 SER A O 1
ATOM 1965 N N . MET A 1 250 ? 6.747 22.480 -25.874 1.00 78.25 250 MET A N 1
ATOM 1966 C CA . MET A 1 250 ? 6.764 21.201 -25.163 1.00 78.25 250 MET A CA 1
ATOM 1967 C C . MET A 1 250 ? 6.596 21.388 -23.648 1.00 78.25 250 MET A C 1
ATOM 1969 O O . MET A 1 250 ? 5.876 20.630 -23.003 1.00 78.25 250 MET A O 1
ATOM 1973 N N . MET A 1 251 ? 7.218 22.418 -23.062 1.00 74.50 251 MET A N 1
ATOM 1974 C CA . MET A 1 251 ? 7.058 22.720 -21.635 1.00 74.50 251 MET A CA 1
ATOM 1975 C C . MET A 1 251 ? 5.647 23.212 -21.299 1.00 74.50 251 MET A C 1
ATOM 1977 O O . MET A 1 251 ? 5.132 22.877 -20.230 1.00 74.50 251 MET A O 1
ATOM 1981 N N . THR A 1 252 ? 5.013 23.989 -22.182 1.00 79.62 252 THR A N 1
ATOM 1982 C CA . THR A 1 252 ? 3.617 24.402 -21.994 1.00 79.62 252 THR A CA 1
ATOM 1983 C C . THR A 1 252 ? 2.677 23.213 -22.084 1.00 79.62 252 THR A C 1
ATOM 1985 O O . THR A 1 252 ? 1.852 23.050 -21.194 1.00 79.62 252 THR A O 1
ATOM 1988 N N . GLU A 1 253 ? 2.864 22.333 -23.066 1.00 84.25 253 GLU A N 1
ATOM 1989 C CA . GLU A 1 253 ? 2.016 21.154 -23.242 1.00 84.25 253 GLU A CA 1
ATOM 1990 C C . GLU A 1 253 ? 2.168 20.155 -22.093 1.00 84.25 253 GLU A C 1
ATOM 1992 O O . GLU A 1 253 ? 1.172 19.692 -21.545 1.00 84.25 253 GLU A O 1
ATOM 1997 N N . LEU A 1 254 ? 3.396 19.915 -21.623 1.00 79.44 254 LEU A N 1
ATOM 1998 C CA . LEU A 1 254 ? 3.629 19.111 -20.423 1.00 79.44 254 LEU A CA 1
ATOM 1999 C C . LEU A 1 254 ? 2.956 19.728 -19.187 1.00 79.44 254 LEU A C 1
ATOM 2001 O O . LEU A 1 254 ? 2.374 19.014 -18.375 1.00 79.44 254 LEU A O 1
ATOM 2005 N N . THR A 1 255 ? 3.006 21.054 -19.040 1.00 83.00 255 THR A N 1
ATOM 2006 C CA . THR A 1 255 ? 2.350 21.752 -17.921 1.00 83.00 255 THR A CA 1
ATOM 2007 C C . THR A 1 255 ? 0.825 21.645 -18.011 1.00 83.00 255 THR A C 1
ATOM 2009 O O . THR A 1 255 ? 0.166 21.452 -16.989 1.00 83.00 255 THR A O 1
ATOM 2012 N N . GLU A 1 256 ? 0.265 21.750 -19.217 1.00 82.62 256 GLU A N 1
ATOM 2013 C CA . GLU A 1 256 ? -1.161 21.568 -19.500 1.00 82.62 256 GLU A CA 1
ATOM 2014 C C . GLU A 1 256 ? -1.603 20.136 -19.170 1.00 82.62 256 GLU A C 1
ATOM 2016 O O . GLU A 1 256 ? -2.586 19.947 -18.460 1.00 82.62 256 GLU A O 1
ATOM 2021 N N . GLN A 1 257 ? -0.834 19.129 -19.601 1.00 81.12 257 GLN A N 1
ATOM 2022 C CA . GLN A 1 257 ? -1.114 17.721 -19.317 1.00 81.12 257 GLN A CA 1
ATOM 2023 C C . GLN A 1 257 ? -1.015 17.407 -17.827 1.00 81.12 257 GLN A C 1
ATOM 2025 O O . GLN A 1 257 ? -1.906 16.768 -17.277 1.00 81.12 257 GLN A O 1
ATOM 2030 N N . MET A 1 258 ? 0.019 17.899 -17.140 1.00 83.38 258 MET A N 1
ATOM 2031 C CA . MET A 1 258 ? 0.123 17.743 -15.689 1.00 83.38 258 MET A CA 1
ATOM 2032 C C . MET A 1 258 ? -1.070 18.386 -14.978 1.00 83.38 258 MET A C 1
ATOM 2034 O O . MET A 1 258 ? -1.627 17.785 -14.063 1.00 83.38 258 MET A O 1
ATOM 2038 N N . ARG A 1 259 ? -1.512 19.570 -15.419 1.00 82.94 259 ARG A N 1
ATOM 2039 C CA . ARG A 1 259 ? -2.710 20.224 -14.876 1.00 82.94 259 ARG A CA 1
ATOM 2040 C C . ARG A 1 259 ? -3.967 19.392 -15.128 1.00 82.94 259 ARG A C 1
ATOM 2042 O O . ARG A 1 259 ? -4.729 19.187 -14.193 1.00 82.94 259 ARG A O 1
ATOM 2049 N N . ALA A 1 260 ? -4.155 18.880 -16.342 1.00 83.44 260 ALA A N 1
ATOM 2050 C CA . ALA A 1 260 ? -5.303 18.053 -16.703 1.00 83.44 260 ALA A CA 1
ATOM 2051 C C . ALA A 1 260 ? -5.349 16.733 -15.913 1.00 83.44 260 ALA A C 1
ATOM 2053 O O . ALA A 1 260 ? -6.423 16.296 -15.514 1.00 83.44 260 ALA A O 1
ATOM 2054 N N . VAL A 1 261 ? -4.193 16.124 -15.634 1.00 83.56 261 VAL A N 1
ATOM 2055 C CA . VAL A 1 261 ? -4.089 14.912 -14.802 1.00 83.56 261 VAL A CA 1
ATOM 2056 C C . VAL A 1 261 ? -4.349 15.220 -13.323 1.00 83.56 261 VAL A C 1
ATOM 2058 O O . VAL A 1 261 ? -4.964 14.420 -12.620 1.00 83.56 261 VAL A O 1
ATOM 2061 N N . MET A 1 262 ? -3.903 16.379 -12.832 1.00 84.12 262 MET A N 1
ATOM 2062 C CA . MET A 1 262 ? -4.067 16.764 -11.426 1.00 84.12 262 MET A CA 1
ATOM 2063 C C . MET A 1 262 ? -5.465 17.301 -11.102 1.00 84.12 262 MET A C 1
ATOM 2065 O O . MET A 1 262 ? -5.949 17.091 -9.992 1.00 84.12 262 MET A O 1
ATOM 2069 N N . GLN A 1 263 ? -6.144 17.933 -12.060 1.00 87.31 263 GLN A N 1
ATOM 2070 C CA . GLN A 1 263 ? -7.424 18.603 -11.839 1.00 87.31 263 GLN A CA 1
ATOM 2071 C C . GLN A 1 263 ? -8.528 17.686 -11.266 1.00 87.31 263 GLN A C 1
ATOM 2073 O O . GLN A 1 263 ? -9.142 18.080 -10.274 1.00 87.31 263 GLN A O 1
ATOM 2078 N N . PRO A 1 264 ? -8.746 16.450 -11.763 1.00 87.94 264 PRO A N 1
ATOM 2079 C CA . PRO A 1 264 ? -9.715 15.533 -11.158 1.00 87.94 264 PRO A CA 1
ATOM 2080 C C . PRO A 1 264 ? -9.379 15.185 -9.703 1.00 87.94 264 PRO A C 1
ATOM 2082 O O . PRO A 1 264 ? -10.271 15.014 -8.873 1.00 87.94 264 PRO A O 1
ATOM 2085 N N . THR A 1 265 ? -8.085 15.101 -9.381 1.00 87.00 265 THR A N 1
ATOM 2086 C CA . THR A 1 265 ? -7.621 14.808 -8.020 1.00 87.00 265 THR A CA 1
ATOM 2087 C C . THR A 1 265 ? -7.888 15.993 -7.094 1.00 87.00 265 THR A C 1
ATOM 2089 O O . THR A 1 265 ? -8.404 15.796 -5.996 1.00 87.00 265 THR A O 1
ATOM 2092 N N . ASP A 1 266 ? -7.614 17.221 -7.540 1.00 82.88 266 ASP A N 1
ATOM 2093 C CA . ASP A 1 266 ? -7.883 18.439 -6.766 1.00 82.88 266 ASP A CA 1
ATOM 2094 C C . ASP A 1 266 ? -9.391 18.646 -6.526 1.00 82.88 266 ASP A C 1
ATOM 2096 O O . ASP A 1 266 ? -9.807 18.969 -5.410 1.00 82.88 266 ASP A O 1
ATOM 2100 N N . GLU A 1 267 ? -10.229 18.385 -7.534 1.00 88.75 267 GLU A N 1
ATOM 2101 C CA . GLU A 1 267 ? -11.692 18.428 -7.404 1.00 88.75 267 GLU A CA 1
ATOM 2102 C C . GLU A 1 267 ? -12.210 17.359 -6.433 1.00 88.75 267 GLU A C 1
ATOM 2104 O O . GLU A 1 267 ? -13.042 17.644 -5.564 1.00 88.75 267 GLU A O 1
ATOM 2109 N N . MET A 1 268 ? -11.684 16.134 -6.518 1.00 90.62 268 MET A N 1
ATOM 2110 C CA . MET A 1 268 ? -12.030 15.060 -5.590 1.00 90.62 268 MET A CA 1
ATOM 2111 C C . MET A 1 268 ? -11.631 15.411 -4.151 1.00 90.62 268 MET A C 1
ATOM 2113 O O . MET A 1 268 ? -12.428 15.219 -3.231 1.00 90.62 268 MET A O 1
ATOM 2117 N N . VAL A 1 269 ? -10.438 15.976 -3.944 1.00 90.69 269 VAL A N 1
ATOM 2118 C CA . VAL A 1 269 ? -9.975 16.441 -2.626 1.00 90.69 269 VAL A CA 1
ATOM 2119 C C . VAL A 1 269 ? -10.878 17.554 -2.090 1.00 90.69 269 VAL A C 1
ATOM 2121 O O . VAL A 1 269 ? -11.261 17.512 -0.918 1.00 90.69 269 VAL A O 1
ATOM 2124 N N . GLY A 1 270 ? -11.285 18.505 -2.935 1.00 90.12 270 GLY A N 1
ATOM 2125 C CA . GLY A 1 270 ? -12.243 19.553 -2.573 1.00 90.12 270 GLY A CA 1
ATOM 2126 C C . GLY A 1 270 ? -13.601 18.993 -2.137 1.00 90.12 270 GLY A C 1
ATOM 2127 O O . GLY A 1 270 ? -14.117 19.368 -1.082 1.00 90.12 270 GLY A O 1
ATOM 2128 N N . ASN A 1 271 ? -14.143 18.037 -2.895 1.00 92.50 271 ASN A N 1
ATOM 2129 C CA . ASN A 1 271 ? -15.408 17.367 -2.580 1.00 92.50 271 ASN A CA 1
ATOM 2130 C C . ASN A 1 271 ? -15.340 16.528 -1.299 1.00 92.50 271 ASN A C 1
ATOM 2132 O O . ASN A 1 271 ? -16.295 16.492 -0.524 1.00 92.50 271 ASN A O 1
ATOM 2136 N N . ILE A 1 272 ? -14.223 15.843 -1.049 1.00 93.12 272 ILE A N 1
ATOM 2137 C CA . ILE A 1 272 ? -14.023 15.103 0.202 1.00 93.12 272 ILE A CA 1
ATOM 2138 C C . ILE A 1 272 ? -13.970 16.078 1.378 1.00 93.12 272 ILE A C 1
ATOM 2140 O O . ILE A 1 272 ? -14.633 15.845 2.387 1.00 93.12 272 ILE A O 1
ATOM 2144 N N . SER A 1 273 ? -13.224 17.175 1.237 1.00 92.75 273 SER A N 1
ATOM 2145 C CA . SER A 1 273 ? -13.092 18.193 2.280 1.00 92.75 273 SER A CA 1
ATOM 2146 C C . SER A 1 273 ? -14.448 18.810 2.643 1.00 92.75 273 SER A C 1
ATOM 2148 O O . SER A 1 273 ? -14.811 18.853 3.817 1.00 92.75 273 SER A O 1
ATOM 2150 N N . SER A 1 274 ? -15.262 19.185 1.648 1.00 89.94 274 SER A N 1
ATOM 2151 C CA . SER A 1 274 ? -16.594 19.759 1.889 1.00 89.94 274 SER A CA 1
ATOM 2152 C C . SER A 1 274 ? -17.550 18.771 2.567 1.00 89.94 274 SER A C 1
ATOM 2154 O O . SER A 1 274 ? -18.248 19.131 3.518 1.00 89.94 274 SER A O 1
ATOM 2156 N N . ARG A 1 275 ? -17.544 17.502 2.136 1.00 95.19 275 ARG A N 1
ATOM 2157 C CA . ARG A 1 275 ? -18.329 16.430 2.769 1.00 95.19 275 ARG A CA 1
ATOM 2158 C C . ARG A 1 275 ? -17.880 16.163 4.201 1.00 95.19 275 ARG A C 1
ATOM 2160 O O . ARG A 1 275 ? -18.729 15.913 5.054 1.00 95.19 275 ARG A O 1
ATOM 2167 N N . LEU A 1 276 ? -16.576 16.227 4.469 1.00 95.38 276 LEU A N 1
ATOM 2168 C CA . LEU A 1 276 ? -16.024 16.038 5.807 1.00 95.38 276 LEU A CA 1
ATOM 2169 C C . LEU A 1 276 ? -16.465 17.165 6.746 1.00 95.38 276 LEU A C 1
ATOM 2171 O O . LEU A 1 276 ? -16.997 16.870 7.810 1.00 95.38 276 LEU A O 1
ATOM 2175 N N . SER A 1 277 ? -16.361 18.429 6.328 1.00 91.31 277 SER A N 1
ATOM 2176 C CA . SER A 1 277 ? -16.835 19.562 7.135 1.00 91.31 277 SER A CA 1
ATOM 2177 C C . SER A 1 277 ? -18.341 19.499 7.416 1.00 91.31 277 SER A C 1
ATOM 2179 O O . SER A 1 277 ? -18.782 19.784 8.529 1.00 91.31 277 SER A O 1
ATOM 2181 N N . ALA A 1 278 ? -19.152 19.078 6.438 1.00 93.75 278 ALA A N 1
ATOM 2182 C CA . ALA A 1 278 ? -20.586 18.872 6.650 1.00 93.75 278 ALA A CA 1
ATOM 2183 C C . ALA A 1 278 ? -20.866 17.745 7.663 1.00 93.75 278 ALA A C 1
ATOM 2185 O O . ALA A 1 278 ? -21.771 17.861 8.495 1.00 93.75 278 ALA A O 1
ATOM 2186 N N . LEU A 1 279 ? -20.083 16.663 7.615 1.00 95.81 279 LEU A N 1
ATOM 2187 C CA . LEU A 1 279 ? -20.200 15.552 8.555 1.00 95.81 279 LEU A CA 1
ATOM 2188 C C . LEU A 1 279 ? -19.774 15.958 9.970 1.00 95.81 279 LEU A C 1
ATOM 2190 O O . LEU A 1 279 ? -20.471 15.616 10.921 1.00 95.81 279 LEU A O 1
ATOM 2194 N N . GLU A 1 280 ? -18.688 16.716 10.113 1.00 96.38 280 GLU A N 1
ATOM 2195 C CA . GLU A 1 280 ? -18.224 17.252 11.398 1.00 96.38 280 GLU A CA 1
ATOM 2196 C C . GLU A 1 280 ? -19.307 18.104 12.069 1.00 96.38 280 GLU A C 1
ATOM 2198 O O . GLU A 1 280 ? -19.641 17.868 13.230 1.00 96.38 280 GLU A O 1
ATOM 2203 N N . LEU A 1 281 ? -19.939 19.019 11.325 1.00 93.62 281 LEU A N 1
ATOM 2204 C CA . LEU A 1 281 ? -21.052 19.824 11.840 1.00 93.62 281 LEU A CA 1
ATOM 2205 C C . LEU A 1 281 ? -22.238 18.959 12.285 1.00 93.62 281 LEU A C 1
ATOM 2207 O O . LEU A 1 281 ? -22.825 19.204 13.342 1.00 93.62 281 LEU A O 1
ATOM 2211 N N . LYS A 1 282 ? -22.582 17.925 11.509 1.00 96.62 282 LYS A N 1
ATOM 2212 C CA . LYS A 1 282 ? -23.675 17.009 11.854 1.00 96.62 282 LYS A CA 1
ATOM 2213 C C . LYS A 1 282 ? -23.367 16.207 13.119 1.00 96.62 282 LYS A C 1
ATOM 2215 O O . LYS A 1 282 ? -24.246 16.063 13.963 1.00 96.62 282 LYS A O 1
ATOM 2220 N N . VAL A 1 283 ? -22.135 15.719 13.273 1.00 95.69 283 VAL A N 1
ATOM 2221 C CA . VAL A 1 283 ? -21.698 14.984 14.470 1.00 95.69 283 VAL A CA 1
ATOM 2222 C C . VAL A 1 283 ? -21.744 15.880 15.705 1.00 95.69 283 VAL A C 1
ATOM 2224 O O . VAL A 1 283 ? -22.263 15.452 16.731 1.00 95.69 283 VAL A O 1
ATOM 2227 N N . VAL A 1 284 ? -21.286 17.131 15.604 1.00 95.12 284 VAL A N 1
ATOM 2228 C CA . VAL A 1 284 ? -21.379 18.100 16.709 1.00 95.12 284 VAL A CA 1
ATOM 2229 C C . VAL A 1 284 ? -22.837 18.348 17.096 1.00 95.12 284 VAL A C 1
ATOM 2231 O O . VAL A 1 284 ? -23.175 18.296 18.275 1.00 95.12 284 VAL A O 1
ATOM 2234 N N . SER A 1 285 ? -23.725 18.553 16.121 1.00 95.75 285 SER A N 1
ATOM 2235 C CA . SER A 1 285 ? -25.158 18.717 16.392 1.00 95.75 285 SER A CA 1
ATOM 2236 C C . SER A 1 285 ? -25.761 17.483 17.077 1.00 95.75 285 SER A C 1
ATOM 2238 O O . SER A 1 285 ? -26.457 17.621 18.084 1.00 95.75 285 SER A O 1
ATOM 2240 N N . MET A 1 286 ? -25.449 16.279 16.594 1.00 96.19 286 MET A N 1
ATOM 2241 C CA . MET A 1 286 ? -25.911 15.033 17.211 1.00 96.19 286 MET A CA 1
ATOM 2242 C C . MET A 1 286 ? -25.387 14.859 18.642 1.00 96.19 286 MET A C 1
ATOM 2244 O O . MET A 1 286 ? -26.147 14.436 19.506 1.00 96.19 286 MET A O 1
ATOM 2248 N N . ASP A 1 287 ? -24.129 15.213 18.917 1.00 94.31 287 ASP A N 1
ATOM 2249 C CA . ASP A 1 287 ? -23.555 15.174 20.269 1.00 94.31 287 ASP A CA 1
ATOM 2250 C C . ASP A 1 287 ? -24.293 16.124 21.224 1.00 94.31 287 ASP A C 1
ATOM 2252 O O . ASP A 1 287 ? -24.620 15.741 22.349 1.00 94.31 287 ASP A O 1
ATOM 2256 N N . THR A 1 288 ? -24.633 17.336 20.768 1.00 95.75 288 THR A N 1
ATOM 2257 C CA . THR A 1 288 ? -25.417 18.274 21.588 1.00 95.75 288 THR A CA 1
ATOM 2258 C C . THR A 1 288 ? -26.821 17.756 21.900 1.00 95.75 288 THR A C 1
ATOM 2260 O O . THR A 1 288 ? -27.269 17.867 23.042 1.00 95.75 288 THR A O 1
ATOM 2263 N N . GLU A 1 289 ? -27.493 17.137 20.926 1.00 95.62 289 GLU A N 1
ATOM 2264 C CA . GLU A 1 289 ? -28.829 16.565 21.118 1.00 95.62 289 GLU A CA 1
ATOM 2265 C C . GLU A 1 289 ? -28.786 15.331 22.028 1.00 95.62 289 GLU A C 1
ATOM 2267 O O . GLU A 1 289 ? -29.589 15.212 22.952 1.00 95.62 289 GLU A O 1
ATOM 2272 N N . LEU A 1 290 ? -27.803 14.445 21.845 1.00 95.31 290 LEU A N 1
ATOM 2273 C CA . LEU A 1 290 ? -27.628 13.276 22.704 1.00 95.31 290 LEU A CA 1
ATOM 2274 C C . LEU A 1 290 ? -27.365 13.687 24.158 1.00 95.31 290 LEU A C 1
ATOM 2276 O O . LEU A 1 290 ? -27.988 13.149 25.071 1.00 95.31 290 LEU A O 1
ATOM 2280 N N . LYS A 1 291 ? -26.490 14.673 24.394 1.00 95.44 291 LYS A N 1
ATOM 2281 C CA . LYS A 1 291 ? -26.224 15.205 25.743 1.00 95.44 291 LYS A CA 1
ATOM 2282 C C . LYS A 1 291 ? -27.477 15.775 26.400 1.00 95.44 291 LYS A C 1
ATOM 2284 O O . LYS A 1 291 ? -27.679 15.581 27.603 1.00 95.44 291 LYS A O 1
ATOM 2289 N N . LYS A 1 292 ? -28.327 16.451 25.625 1.00 96.81 292 LYS A N 1
ATOM 2290 C CA . LYS A 1 292 ? -29.619 16.950 26.100 1.00 96.81 292 LYS A CA 1
ATOM 2291 C C . LYS A 1 292 ? -30.534 15.793 26.513 1.00 96.81 292 LYS A C 1
ATOM 2293 O O . LYS A 1 292 ? -30.997 15.785 27.650 1.00 96.81 292 LYS A O 1
ATOM 2298 N N . GLN A 1 293 ? -30.716 14.788 25.655 1.00 95.44 293 GLN A N 1
ATOM 2299 C CA . GLN A 1 293 ? -31.561 13.625 25.961 1.00 95.44 293 GLN A CA 1
ATOM 2300 C C . GLN A 1 293 ? -31.056 12.841 27.176 1.00 95.44 293 GLN A C 1
ATOM 2302 O O . GLN A 1 293 ? -31.838 12.470 28.048 1.00 95.44 293 GLN A O 1
ATOM 2307 N N . VAL A 1 294 ? -29.741 12.644 27.293 1.00 96.00 294 VAL A N 1
ATOM 2308 C CA . VAL A 1 294 ? -29.134 12.020 28.478 1.00 96.00 294 VAL A CA 1
ATOM 2309 C C . VAL A 1 294 ? -29.440 12.827 29.743 1.00 96.00 294 VAL A C 1
ATOM 2311 O O . VAL A 1 294 ? -29.769 12.237 30.770 1.00 96.00 294 VAL A O 1
ATOM 2314 N N . SER A 1 295 ? -29.387 14.161 29.680 1.00 96.00 295 SER A N 1
ATOM 2315 C CA . SER A 1 295 ? -29.718 15.023 30.823 1.00 96.00 295 SER A CA 1
ATOM 2316 C C . SER A 1 295 ? -31.195 14.907 31.225 1.00 96.00 295 SER A C 1
ATOM 2318 O O . SER A 1 295 ? -31.503 14.829 32.415 1.00 96.00 295 SER A O 1
ATOM 2320 N N . GLU A 1 296 ? -32.106 14.843 30.251 1.00 96.38 296 GLU A N 1
ATOM 2321 C CA . GLU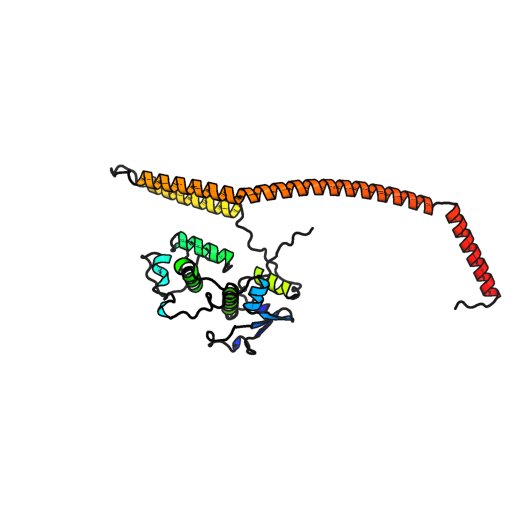 A 1 296 ? -33.542 14.639 30.489 1.00 96.38 296 GLU A CA 1
ATOM 2322 C C . GLU A 1 296 ? -33.818 13.273 31.138 1.00 96.38 296 GLU A C 1
ATOM 2324 O O . GLU A 1 296 ? -34.527 13.195 32.142 1.00 96.38 296 GLU A O 1
ATOM 2329 N N . VAL A 1 297 ? -33.196 12.201 30.634 1.00 95.00 297 VAL A N 1
ATOM 2330 C CA . VAL A 1 297 ? -33.316 10.851 31.209 1.00 95.00 297 VAL A CA 1
ATOM 2331 C C . VAL A 1 297 ? -32.745 10.797 32.626 1.00 95.00 297 VAL A C 1
ATOM 2333 O O . VAL A 1 297 ? -33.370 10.228 33.519 1.00 95.00 297 VAL A O 1
ATOM 2336 N N . GLN A 1 298 ? -31.585 11.412 32.871 1.00 94.44 298 GLN A N 1
ATOM 2337 C CA . GLN A 1 298 ? -31.002 11.489 34.213 1.00 94.44 298 GLN A CA 1
ATOM 2338 C C . GLN A 1 298 ? -31.921 12.218 35.198 1.00 94.44 298 GLN A C 1
ATOM 2340 O O . GLN A 1 298 ? -32.029 11.805 36.354 1.00 94.44 298 GLN A O 1
ATOM 2345 N N . LEU A 1 299 ? -32.591 13.287 34.760 1.00 94.62 299 LEU A N 1
ATOM 2346 C CA . LEU A 1 299 ? -33.562 14.008 35.579 1.00 94.62 299 LEU A CA 1
ATOM 2347 C C . LEU A 1 299 ? -34.784 13.133 35.892 1.00 94.62 299 LEU A C 1
ATOM 2349 O O . LEU A 1 299 ? -35.183 13.035 37.053 1.00 94.62 299 LEU A O 1
ATOM 2353 N N . ALA A 1 300 ? -35.335 12.457 34.881 1.00 92.31 300 ALA A N 1
ATOM 2354 C CA . ALA A 1 300 ? -36.457 11.539 35.050 1.00 92.31 300 ALA A CA 1
ATOM 2355 C C . ALA A 1 300 ? -36.107 10.400 36.021 1.00 92.31 300 ALA A C 1
ATOM 2357 O O . ALA A 1 300 ? -36.856 10.139 36.961 1.00 92.31 300 ALA A O 1
ATOM 2358 N N . LEU A 1 301 ? -34.930 9.787 35.874 1.00 90.50 301 LEU A N 1
ATOM 2359 C CA . LEU A 1 301 ? -34.471 8.713 36.755 1.00 90.50 301 LEU A CA 1
ATOM 2360 C C . LEU A 1 301 ? -34.306 9.186 38.204 1.00 90.50 301 LEU A C 1
ATOM 2362 O O . LEU A 1 301 ? -34.728 8.491 39.126 1.00 90.50 301 LEU A O 1
ATOM 2366 N N . LYS A 1 302 ? -33.748 10.386 38.415 1.00 91.00 302 LYS A N 1
ATOM 2367 C CA . LYS A 1 302 ? -33.675 10.991 39.753 1.00 91.00 302 LYS A CA 1
ATOM 2368 C C . LYS A 1 302 ? -35.063 11.165 40.359 1.00 91.00 302 LYS A C 1
ATOM 2370 O O . LYS A 1 302 ? -35.245 10.807 41.515 1.00 91.00 302 LYS A O 1
ATOM 2375 N N . SER A 1 303 ? -36.033 11.653 39.582 1.00 90.69 303 SER A N 1
ATOM 2376 C CA . SER A 1 303 ? -37.404 11.845 40.070 1.00 90.69 303 SER A CA 1
ATOM 2377 C C . SER A 1 303 ? -38.079 10.532 40.482 1.00 90.69 303 SER A C 1
ATOM 2379 O O . SER A 1 303 ? -38.779 10.501 41.491 1.00 90.69 303 SER A O 1
ATOM 2381 N N . VAL A 1 304 ? -37.810 9.440 39.754 1.00 87.19 304 VAL A N 1
ATOM 2382 C CA . VAL A 1 304 ? -38.300 8.092 40.079 1.00 87.19 304 VAL A CA 1
ATOM 2383 C C . VAL A 1 304 ? -37.637 7.563 41.348 1.00 87.19 304 VAL A C 1
ATOM 2385 O O . VAL A 1 304 ? -38.328 7.048 42.219 1.00 87.19 304 VAL A O 1
ATOM 2388 N N . ALA A 1 305 ? -36.319 7.729 41.493 1.00 80.31 305 ALA A N 1
ATOM 2389 C CA . ALA A 1 305 ? -35.595 7.298 42.689 1.00 80.31 305 ALA A CA 1
ATOM 2390 C C . ALA A 1 305 ? -36.052 8.042 43.955 1.00 80.31 305 ALA A C 1
ATOM 2392 O O . ALA A 1 305 ? -36.079 7.465 45.037 1.00 80.31 305 ALA A O 1
ATOM 2393 N N . THR A 1 306 ? -36.435 9.314 43.823 1.00 86.44 306 THR A N 1
ATOM 2394 C CA . THR A 1 306 ? -36.985 10.116 44.925 1.00 86.44 306 THR A CA 1
ATOM 2395 C C . THR A 1 306 ? -38.504 10.008 45.056 1.00 86.44 306 THR A C 1
ATOM 2397 O O . THR A 1 306 ? -39.091 10.750 45.843 1.00 86.44 306 THR A O 1
ATOM 2400 N N . ASN A 1 307 ? -39.167 9.148 44.275 1.00 88.69 307 ASN A N 1
ATOM 2401 C CA . ASN A 1 307 ? -40.612 8.989 44.365 1.00 88.69 307 ASN A CA 1
ATOM 2402 C C . ASN A 1 307 ? -40.966 8.380 45.729 1.00 88.69 307 ASN A C 1
ATOM 2404 O O . ASN A 1 307 ? -40.610 7.240 46.030 1.00 88.69 307 ASN A O 1
ATOM 2408 N N . ALA A 1 308 ? -41.687 9.154 46.541 1.00 83.44 308 ALA A N 1
ATOM 2409 C CA . ALA A 1 308 ? -42.070 8.789 47.897 1.00 83.44 308 ALA A CA 1
ATOM 2410 C C . ALA A 1 308 ? -42.860 7.471 47.968 1.00 83.44 308 ALA A C 1
ATOM 2412 O O . ALA A 1 308 ? -42.720 6.741 48.944 1.00 83.44 308 ALA A O 1
ATOM 2413 N N . GLU A 1 309 ? -43.640 7.128 46.939 1.00 82.62 309 GLU A N 1
ATOM 2414 C CA . GLU A 1 309 ? -44.388 5.865 46.886 1.00 82.62 309 GLU A CA 1
ATOM 2415 C C . GLU A 1 309 ? -43.456 4.655 46.732 1.00 82.62 309 GLU A C 1
ATOM 2417 O O . GLU A 1 309 ? -43.656 3.638 47.391 1.00 82.62 309 GLU A O 1
ATOM 2422 N N . LEU A 1 310 ? -42.408 4.773 45.906 1.00 82.56 310 LEU A N 1
ATOM 2423 C CA . LEU A 1 310 ? -41.391 3.729 45.722 1.00 82.56 310 LEU A CA 1
ATOM 2424 C C . LEU A 1 310 ? -40.527 3.563 46.974 1.00 82.56 310 LEU A C 1
ATOM 2426 O O . LEU A 1 310 ? -40.211 2.437 47.358 1.00 82.56 310 LEU A O 1
ATOM 2430 N N . VAL A 1 311 ? -40.171 4.674 47.622 1.00 84.69 311 VAL A N 1
ATOM 2431 C CA . VAL A 1 311 ? -39.429 4.657 48.890 1.00 84.69 311 VAL A CA 1
ATOM 2432 C C . VAL A 1 311 ? -40.261 3.983 49.978 1.00 84.69 311 VAL A C 1
ATOM 2434 O O . VAL A 1 311 ? -39.792 3.026 50.586 1.00 84.69 311 VAL A O 1
ATOM 2437 N N . ALA A 1 312 ? -41.520 4.394 50.148 1.00 86.00 312 ALA A N 1
ATOM 2438 C CA . ALA A 1 312 ? -42.423 3.777 51.112 1.00 86.00 312 ALA A CA 1
ATOM 2439 C C . ALA A 1 312 ? -42.622 2.282 50.817 1.00 86.00 312 ALA A C 1
ATOM 2441 O O . ALA A 1 312 ? -42.534 1.461 51.723 1.00 86.00 312 ALA A O 1
ATOM 2442 N N . LEU A 1 313 ? -42.837 1.894 49.554 1.00 89.12 313 LEU A N 1
ATOM 2443 C CA . LEU A 1 313 ? -42.968 0.485 49.174 1.00 89.12 313 LEU A CA 1
ATOM 2444 C C . LEU A 1 313 ? -41.701 -0.323 49.498 1.00 89.12 313 LEU A C 1
ATOM 2446 O O . LEU A 1 313 ? -41.807 -1.458 49.956 1.00 89.12 313 LEU A O 1
ATOM 2450 N N . THR A 1 314 ? -40.517 0.259 49.300 1.00 88.19 314 THR A N 1
ATOM 2451 C CA . THR A 1 314 ? -39.240 -0.377 49.656 1.00 88.19 314 THR A CA 1
ATOM 2452 C C . THR A 1 314 ? -39.144 -0.601 51.165 1.00 88.19 314 THR A C 1
ATOM 2454 O O . THR A 1 314 ? -38.815 -1.703 51.594 1.00 88.19 314 THR A O 1
ATOM 2457 N N . GLU A 1 315 ? -39.496 0.401 51.976 1.00 91.56 315 GLU A N 1
ATOM 2458 C CA . GLU A 1 315 ? -39.552 0.270 53.439 1.00 91.56 315 GLU A CA 1
ATOM 2459 C C . GLU A 1 315 ? -40.537 -0.829 53.873 1.00 91.56 315 GLU A C 1
ATOM 2461 O O . GLU A 1 315 ? -40.221 -1.647 54.738 1.00 91.56 315 GLU A O 1
ATOM 2466 N N . TRP A 1 316 ? -41.703 -0.909 53.224 1.00 93.25 316 TRP A N 1
ATOM 2467 C CA . TRP A 1 316 ? -42.694 -1.959 53.474 1.00 93.25 316 TRP A CA 1
ATOM 2468 C C . TRP A 1 316 ? -42.179 -3.362 53.145 1.00 93.25 316 TRP A C 1
ATOM 2470 O O . TRP A 1 316 ? -42.439 -4.298 53.903 1.00 93.25 316 TRP A O 1
ATOM 2480 N N . VAL A 1 317 ? -41.461 -3.527 52.032 1.00 91.62 317 VAL A N 1
ATOM 2481 C CA . VAL A 1 317 ? -40.875 -4.819 51.647 1.00 91.62 317 VAL A CA 1
ATOM 2482 C C . VAL A 1 317 ? -39.813 -5.254 52.654 1.00 91.62 317 VAL A C 1
ATOM 2484 O O . VAL A 1 317 ? -39.858 -6.400 53.090 1.00 91.62 317 VAL A O 1
ATOM 2487 N N . VAL A 1 318 ? -38.929 -4.351 53.092 1.00 92.94 318 VAL A N 1
ATOM 2488 C CA . VAL A 1 318 ? -37.923 -4.658 54.128 1.00 92.94 318 VAL A CA 1
ATOM 2489 C C . VAL A 1 318 ? -38.599 -5.122 55.418 1.00 92.94 318 VAL A C 1
ATOM 2491 O O . VAL A 1 318 ? -38.221 -6.144 55.987 1.00 92.94 318 VAL A O 1
ATOM 2494 N N . LEU A 1 319 ? -39.654 -4.428 55.849 1.00 93.94 319 LEU A N 1
ATOM 2495 C CA . LEU A 1 319 ? -40.395 -4.806 57.050 1.00 93.94 319 LEU A CA 1
ATOM 2496 C C . LEU A 1 319 ? -41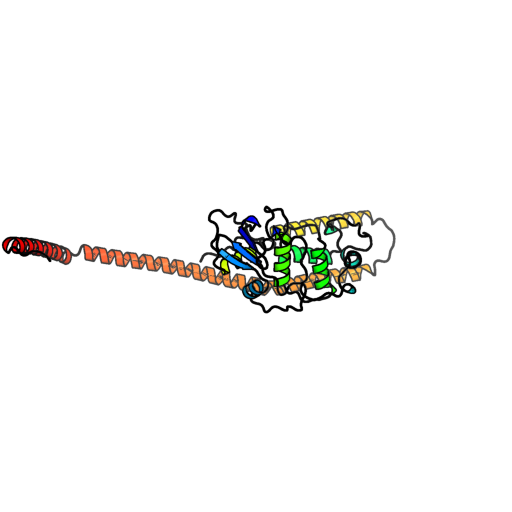.070 -6.181 56.897 1.00 93.94 319 LEU A C 1
ATOM 2498 O O . LEU A 1 319 ? -41.031 -7.009 57.806 1.00 93.94 319 LEU A O 1
ATOM 2502 N N . LEU A 1 320 ? -41.643 -6.476 55.729 1.00 93.56 320 LEU A N 1
ATOM 2503 C CA . LEU A 1 320 ? -42.171 -7.807 55.418 1.00 93.56 320 LEU A CA 1
ATOM 2504 C C . LEU A 1 320 ? -41.079 -8.886 55.437 1.00 93.56 320 LEU A C 1
ATOM 2506 O O . LEU A 1 320 ? -41.311 -9.971 55.971 1.00 93.56 320 LEU A O 1
ATOM 2510 N N . GLU A 1 321 ? -39.894 -8.613 54.892 1.00 90.69 321 GLU A N 1
ATOM 2511 C CA . GLU A 1 321 ? -38.759 -9.541 54.903 1.00 90.69 321 GLU A CA 1
ATOM 2512 C C . GLU A 1 321 ? -38.268 -9.840 56.322 1.00 90.69 321 GLU A C 1
ATOM 2514 O O . GLU A 1 321 ? -38.022 -11.007 56.643 1.00 90.69 321 GLU A O 1
ATOM 2519 N N . GLU A 1 322 ? -38.185 -8.825 57.188 1.00 92.25 322 GLU A N 1
ATOM 2520 C CA . GLU A 1 322 ? -37.860 -8.982 58.609 1.00 92.25 322 GLU A CA 1
ATOM 2521 C C . GLU A 1 322 ? -38.889 -9.867 59.314 1.00 92.25 322 GLU A C 1
ATOM 2523 O O . GLU A 1 322 ? -38.529 -10.848 59.972 1.00 92.25 322 GLU A O 1
ATOM 2528 N N . HIS A 1 323 ? -40.179 -9.588 59.113 1.00 92.56 323 HIS A N 1
ATOM 2529 C CA . HIS A 1 323 ? -41.259 -10.405 59.660 1.00 92.56 323 HIS A CA 1
ATOM 2530 C C . HIS A 1 323 ? -41.179 -11.856 59.166 1.00 92.56 323 HIS A C 1
ATOM 2532 O O . HIS A 1 323 ? -41.279 -12.793 59.960 1.00 92.56 323 HIS A O 1
ATOM 2538 N N . MET A 1 324 ? -40.944 -12.067 57.870 1.00 90.12 324 MET A N 1
ATOM 2539 C CA . MET A 1 324 ? -40.788 -13.405 57.297 1.00 90.12 324 MET A CA 1
ATOM 2540 C C . MET A 1 324 ? -39.530 -14.113 57.811 1.00 90.12 324 MET A C 1
ATOM 2542 O O . MET A 1 324 ? -39.547 -15.331 57.983 1.00 90.12 324 MET A O 1
ATOM 2546 N N . SER A 1 325 ? -38.453 -13.379 58.100 1.00 88.50 325 SER A N 1
ATOM 2547 C CA . SER A 1 325 ? -37.243 -13.911 58.735 1.00 88.50 325 SER A CA 1
ATOM 2548 C C . SER A 1 325 ? -37.530 -14.429 60.144 1.00 88.50 325 SER A C 1
ATOM 2550 O O . SER A 1 325 ? -37.166 -15.558 60.476 1.00 88.50 325 SER A O 1
ATOM 2552 N N . VAL A 1 326 ? -38.278 -13.657 60.939 1.00 89.12 326 VAL A N 1
ATOM 2553 C CA . VAL A 1 326 ? -38.734 -14.074 62.274 1.00 89.12 326 VAL A CA 1
ATOM 2554 C C . VAL A 1 326 ? -39.618 -15.318 62.185 1.00 89.12 326 VAL A C 1
ATOM 2556 O O . VAL A 1 326 ? -39.402 -16.278 62.923 1.00 89.12 326 VAL A O 1
ATOM 2559 N N . VAL A 1 327 ? -40.577 -15.347 61.256 1.00 88.38 327 VAL A N 1
ATOM 2560 C CA . VAL A 1 327 ? -41.453 -16.512 61.049 1.00 88.38 327 VAL A CA 1
ATOM 2561 C C . VAL A 1 327 ? -40.644 -17.754 60.666 1.00 88.38 327 VAL A C 1
ATOM 2563 O O . VAL A 1 327 ? -40.863 -18.820 61.240 1.00 88.38 327 VAL A O 1
ATOM 2566 N N . ARG A 1 328 ? -39.670 -17.632 59.755 1.00 84.88 328 ARG A N 1
ATOM 2567 C CA . ARG A 1 328 ? -38.770 -18.743 59.396 1.00 84.88 328 ARG A CA 1
ATOM 2568 C C . ARG A 1 328 ? -37.970 -19.249 60.595 1.00 84.88 328 ARG A C 1
ATOM 2570 O O . ARG A 1 328 ? -37.864 -20.461 60.768 1.00 84.88 328 ARG A O 1
ATOM 2577 N N . ALA A 1 329 ? -37.457 -18.347 61.434 1.00 83.69 329 ALA A N 1
ATOM 2578 C CA . ALA A 1 329 ? -36.707 -18.706 62.636 1.00 83.69 329 ALA A CA 1
ATOM 2579 C C . ALA A 1 329 ? -37.567 -19.477 63.652 1.00 83.69 329 ALA A C 1
ATOM 2581 O O . ALA A 1 329 ? -37.107 -20.470 64.211 1.00 83.69 329 ALA A O 1
ATOM 2582 N N . VAL A 1 330 ? -38.824 -19.063 63.852 1.00 85.31 330 VAL A N 1
ATOM 2583 C CA . VAL A 1 330 ? -39.781 -19.749 64.741 1.00 85.31 330 VAL A CA 1
ATOM 2584 C C . VAL A 1 330 ? -40.174 -21.127 64.202 1.00 85.31 330 VAL A C 1
ATOM 2586 O O . VAL A 1 330 ? -40.367 -22.058 64.978 1.00 85.31 330 VAL A O 1
ATOM 2589 N N . LEU A 1 331 ? -40.291 -21.272 62.880 1.00 84.88 331 LEU A N 1
ATOM 2590 C CA . LEU A 1 331 ? -40.733 -22.511 62.235 1.00 84.88 331 LEU A CA 1
ATOM 2591 C C . LEU A 1 331 ? -39.588 -23.478 61.872 1.00 84.88 331 LEU A C 1
ATOM 2593 O O . LEU A 1 331 ? -39.864 -24.527 61.296 1.00 84.88 331 LEU A O 1
ATOM 2597 N N . HIS A 1 332 ? -38.328 -23.158 62.197 1.00 80.62 332 HIS A N 1
ATOM 2598 C CA . HIS A 1 332 ? -37.134 -23.947 61.839 1.00 80.62 332 HIS A CA 1
ATOM 2599 C C . HIS A 1 332 ? -37.018 -24.286 60.337 1.00 80.62 332 HIS A C 1
ATOM 2601 O O . HIS A 1 332 ? -36.519 -25.347 59.968 1.00 80.62 332 HIS A O 1
ATOM 2607 N N . LEU A 1 333 ? -37.471 -23.391 59.457 1.00 72.12 333 LEU A N 1
ATOM 2608 C CA . LEU A 1 333 ? -37.394 -23.597 58.007 1.00 72.12 333 LEU A CA 1
ATOM 2609 C C . LEU A 1 333 ? -35.996 -23.185 57.511 1.00 72.12 333 LEU A C 1
ATOM 2611 O O . LEU A 1 333 ? -35.663 -21.999 57.571 1.00 72.12 333 LEU A O 1
ATOM 2615 N N . SER A 1 334 ? -35.166 -24.134 57.050 1.00 59.22 334 SER A N 1
ATOM 2616 C CA . SER A 1 334 ? -33.884 -23.807 56.401 1.00 59.22 334 SER A CA 1
ATOM 2617 C C . SER A 1 334 ? -34.105 -23.298 54.978 1.00 59.22 334 SER A C 1
ATOM 2619 O O . SER A 1 334 ? -35.054 -23.695 54.303 1.00 59.22 334 SER A O 1
ATOM 2621 N N . VAL A 1 335 ? -33.234 -22.388 54.540 1.00 56.38 335 VAL A N 1
ATOM 2622 C CA . VAL A 1 335 ? -33.192 -21.898 53.159 1.00 56.38 335 VAL A CA 1
ATOM 2623 C C . VAL A 1 335 ? -32.360 -22.895 52.354 1.00 56.38 335 VAL A C 1
ATOM 2625 O O . VAL A 1 335 ? -31.145 -22.928 52.539 1.00 56.38 335 VAL A O 1
ATOM 2628 N N . ASP A 1 336 ? -33.016 -23.716 51.534 1.00 51.34 336 ASP A N 1
ATOM 2629 C CA . ASP A 1 336 ? -32.371 -24.465 50.444 1.00 51.34 336 ASP A CA 1
ATOM 2630 C C . ASP A 1 336 ? -32.315 -23.614 49.168 1.00 51.34 336 ASP A C 1
ATOM 2632 O O . ASP A 1 336 ? -33.307 -22.889 48.897 1.00 51.34 336 ASP A O 1
#

Foldseek 3Di:
DDDPQLWFFQDFLVQFVFKDWPNHGLVVCVPDDDDDDFTWIFTAGPNDTDIQGLVLLCVVVPDDFDCCFPPNNDDDPVRQQDPQRQPCQQQHPPDDDDPDFWDQLVSGDPVSSVVLQCCCVPQWPDDPDSTQGPVNSSVCCCCPVVVTDDSSSVVLSVQQVVVSSPPPRPDGGTPRSSVVVSCVVVVNDDDPDTDTHRPPDDCDPVNVVVVVVVVVVVVVVVVVVVVVVDDDDDDDPPVVVVVVVVVVVVVVVVVVVVCVVCVVVVVVVVVVVVVVVVVVVVVVVVVVVVVVVVVVVVVVVVCVVPPPVVVVVVVVVVVVVVVVVVVCVVVVPDDD

Organism: NCBI:txid262757

pLDDT: mean 70.48, std 17.08, range [28.22, 96.81]

Radius of gyration: 35.17 Å; chains: 1; bounding box: 82×68×103 Å

Sequence (336 aa):
MSRSVVVEQHIQLADFYELRFEDRTLPEIGEQARDLEEPSMEVTVWNVQIIFSPDELALFLGYERDVTAFPNMPMIEEGRPTKADGFPDAVGPEYGYPGGKQHASRAAASFWRIMHLILCSTIDPKKHTTEVTYGRAEFLYMVVVRGLHVDMASFIYQFVYAEALKIDAQISLPYGVLLTQFLHNLMVPEGADELRALPLGSINKTTLSKSMAQTRRVLGAARVARARREDPGQGSSQGLEGQRSWVASMMTELTEQMRAVMQPTDEMVGNISSRLSALELKVVSMDTELKKQVSEVQLALKSVATNAELVALTEWVVLLEEHMSVVRAVLHLSVD

Secondary structure (DSSP, 8-state):
------PEE--BGGGEEEEEETTEEGGG-TT--S--SS--EEEEETTEEEEE-HHHHHHHHT----TTSBTTS---GGGS--TTTSSHHHH-TT----S-S-EEGGGS-HHHHHHHHHHHHHTS--S--SEE-HHHHHHHIIIIIS---B-HHHHHHHHHHHHHTSS-TTSBPTTHHHHHHHHHHTTPPPPTT--EEPP-----HHHHHHHHHHHHHHHHHHHHHHHTT-S------HHHHHHHHHHHHHHHHHHHHHHHHHHHHHHHHHHHHHHHHHHHHHHHHHHHHHHHHHHHHHHHHHHHHT-HHHHHHHHHHHHHHHHHHHHHHHTT----